Protein AF-A0A832IE35-F1 (afdb_monomer_lite)

Secondary structure (DSSP, 8-state):
---S--GGGHHHHHHHHHHHHHHHHHHHHHHHHHTTS-HHHHHHHHHHHHHHHHHH-S-TT------HHHHHHHHHHHHHHHHHTTT-HHHHHHHHHHHHHHHHHHHHHHHHTTGGGGGGGS-HHHHHHHHHHHHHHHHHHTHHHHTT--TTT-HHHHGGGHHHHHHHHHHHHHHHHHHTT---TT--HHHHHHHHT--HHHHHHHHHHHHHHHT-HHHHHHHHHHHHHHT--HHHHHHHHHHHHHHHHGGGT-SSS-HHHHGGG-

Sequence (266 aa):
MKKLFDFKHFKGDMFGGITAGIVALPLALAFGVSSGLGPSAGLYGAIFVSFFAALFGGTNTQISGPTAPMTAVSMVVIAGIVAAFDGDVPKALPAILTVFLLAGLMQIGLGLIGLGKYIKYIPYPVVSGFMTAIGVIILVTQILPSLGYYPKEDTAFVAQFKPKAEEIILDNILKEEAGEGILVLEDFKETVKRAEHITEGQILKESQTLAGKEASGVIGAVKVLPRALQHTNWLELLLALGTIIIIYGFKRITTKVPSTLVALIV

Structure (mmCIF, N/CA/C/O backbone):
data_AF-A0A832IE35-F1
#
_entry.id   AF-A0A832IE35-F1
#
loop_
_atom_site.group_PDB
_atom_site.id
_atom_site.type_symbol
_atom_site.label_atom_id
_atom_site.label_alt_id
_atom_site.label_comp_id
_atom_site.label_asym_id
_atom_site.label_entity_id
_atom_site.label_seq_id
_atom_site.pdbx_PDB_ins_code
_atom_site.Cartn_x
_atom_site.Cartn_y
_atom_site.Cartn_z
_atom_site.occupancy
_atom_site.B_iso_or_equiv
_atom_site.auth_seq_id
_atom_site.auth_comp_id
_atom_site.auth_asym_id
_atom_site.auth_atom_id
_atom_site.pdbx_PDB_model_num
ATOM 1 N N . MET A 1 1 ? 22.190 -22.142 -24.917 1.00 43.75 1 MET A N 1
ATOM 2 C CA . MET A 1 1 ? 22.035 -21.564 -23.564 1.00 43.75 1 MET A CA 1
ATOM 3 C C . MET A 1 1 ? 22.302 -20.072 -23.659 1.00 43.75 1 MET A C 1
ATOM 5 O O . MET A 1 1 ? 23.402 -19.708 -24.058 1.00 43.75 1 MET A O 1
ATOM 9 N N . LYS A 1 2 ? 21.318 -19.205 -23.375 1.00 56.31 2 LYS A N 1
ATOM 10 C CA . LYS A 1 2 ? 21.626 -17.786 -23.123 1.00 56.31 2 LYS A CA 1
ATOM 11 C C . LYS A 1 2 ? 22.644 -17.761 -21.977 1.00 56.31 2 LYS A C 1
ATOM 13 O O . LYS A 1 2 ? 22.438 -18.471 -20.995 1.00 56.31 2 LYS A O 1
ATOM 18 N N . LYS A 1 3 ? 23.750 -17.023 -22.109 1.00 65.75 3 LYS A N 1
ATOM 19 C CA . LYS A 1 3 ? 24.617 -16.759 -20.954 1.00 65.75 3 LYS A CA 1
ATOM 20 C C . LYS A 1 3 ? 23.748 -16.028 -19.930 1.00 65.75 3 LYS A C 1
ATOM 22 O O . LYS A 1 3 ? 23.341 -14.905 -20.197 1.00 65.75 3 LYS A O 1
ATOM 27 N N . LEU A 1 4 ? 23.403 -16.706 -18.834 1.00 70.81 4 LEU A N 1
ATOM 28 C CA . LEU A 1 4 ? 22.570 -16.153 -17.757 1.00 70.81 4 LEU A CA 1
ATOM 29 C C . LEU A 1 4 ? 23.210 -14.905 -17.137 1.00 70.81 4 LEU A C 1
ATOM 31 O O . LEU A 1 4 ? 22.503 -14.012 -16.696 1.00 70.81 4 LEU A O 1
ATOM 35 N N . PHE A 1 5 ? 24.541 -14.825 -17.173 1.00 80.75 5 PHE A N 1
ATOM 36 C CA . PHE A 1 5 ? 25.304 -13.683 -16.695 1.00 80.75 5 PHE A CA 1
ATOM 37 C C . PHE A 1 5 ? 26.220 -13.160 -17.807 1.00 80.75 5 PHE A C 1
ATOM 39 O O . PHE A 1 5 ? 27.030 -13.910 -18.363 1.00 80.75 5 PHE A O 1
ATOM 46 N N . ASP A 1 6 ? 26.084 -11.872 -18.129 1.00 85.56 6 ASP A N 1
ATOM 47 C CA . ASP A 1 6 ? 26.995 -11.126 -18.997 1.00 85.56 6 ASP A CA 1
ATOM 48 C C . ASP A 1 6 ? 27.600 -9.962 -18.205 1.00 85.56 6 ASP A C 1
ATOM 50 O O . ASP A 1 6 ? 26.910 -9.021 -17.829 1.00 85.56 6 ASP A O 1
ATOM 54 N N . PHE A 1 7 ? 28.905 -10.024 -17.949 1.00 90.06 7 PHE A N 1
ATOM 55 C CA . PHE A 1 7 ? 29.612 -9.019 -17.153 1.00 90.06 7 PHE A CA 1
ATOM 56 C C . PHE A 1 7 ? 30.103 -7.818 -17.972 1.00 90.06 7 PHE A C 1
ATOM 58 O O . PHE A 1 7 ? 30.714 -6.908 -17.410 1.00 90.06 7 PHE A O 1
ATOM 65 N N . LYS A 1 8 ? 29.828 -7.759 -19.285 1.00 91.94 8 LYS A N 1
ATOM 66 C CA . LYS A 1 8 ? 30.210 -6.611 -20.132 1.00 91.94 8 LYS A CA 1
ATOM 67 C C . LYS A 1 8 ? 29.643 -5.283 -19.633 1.00 91.94 8 LYS A C 1
ATOM 69 O O . LYS A 1 8 ? 30.282 -4.247 -19.804 1.00 91.94 8 LYS A O 1
ATOM 74 N N . HIS A 1 9 ? 28.466 -5.314 -19.012 1.00 90.25 9 HIS A N 1
ATOM 75 C CA . HIS A 1 9 ? 27.762 -4.130 -18.523 1.00 90.25 9 HIS A CA 1
ATOM 76 C C . HIS A 1 9 ? 27.787 -3.993 -16.999 1.00 90.25 9 HIS A C 1
ATOM 78 O O . HIS A 1 9 ? 27.086 -3.141 -16.466 1.00 90.25 9 HIS A O 1
ATOM 84 N N . PHE A 1 10 ? 28.670 -4.723 -16.302 1.00 91.56 10 PHE A N 1
ATOM 85 C CA . PHE A 1 10 ? 28.697 -4.803 -14.836 1.00 91.56 10 PHE A CA 1
ATOM 86 C C . PHE A 1 10 ? 28.623 -3.442 -14.128 1.00 91.56 10 PHE A C 1
ATOM 88 O O . PHE A 1 10 ? 27.854 -3.270 -13.188 1.00 91.56 10 PHE A O 1
ATOM 95 N N . LYS A 1 11 ? 29.381 -2.443 -14.601 1.00 91.62 11 LYS A N 1
ATOM 96 C CA . LYS A 1 11 ? 29.324 -1.086 -14.038 1.00 91.62 11 LYS A CA 1
ATOM 97 C C . LYS A 1 11 ? 27.923 -0.480 -14.192 1.00 91.62 11 LYS A C 1
ATOM 99 O O . LYS A 1 11 ? 27.381 0.039 -13.225 1.00 91.62 11 LYS A O 1
ATOM 104 N N . GLY A 1 12 ? 27.342 -0.553 -15.388 1.00 90.94 12 GLY A N 1
ATOM 105 C CA . GLY A 1 12 ? 25.997 -0.043 -15.664 1.00 90.94 12 GLY A CA 1
ATOM 106 C C . GLY A 1 12 ? 24.923 -0.767 -14.856 1.00 90.94 12 GLY A C 1
ATOM 107 O O . GLY A 1 12 ? 24.106 -0.108 -14.221 1.00 90.94 12 GLY A O 1
ATOM 108 N N . ASP A 1 13 ? 24.984 -2.097 -14.808 1.00 92.50 13 ASP A N 1
ATOM 109 C CA . ASP A 1 13 ? 24.026 -2.932 -14.079 1.00 92.50 13 ASP A CA 1
ATOM 110 C C . ASP A 1 13 ? 24.095 -2.678 -12.570 1.00 92.50 13 ASP A C 1
ATOM 112 O O . ASP A 1 13 ? 23.064 -2.562 -11.912 1.00 92.50 13 ASP A O 1
ATOM 116 N N . MET A 1 14 ? 25.301 -2.501 -12.019 1.00 92.12 14 MET A N 1
ATOM 117 C CA . MET A 1 14 ? 25.490 -2.203 -10.600 1.00 92.12 14 MET A CA 1
ATOM 118 C C . MET A 1 14 ? 24.944 -0.820 -10.225 1.00 92.12 14 MET A C 1
ATOM 120 O O . MET A 1 14 ? 24.164 -0.706 -9.281 1.00 92.12 14 MET A O 1
ATOM 124 N N . PHE A 1 15 ? 25.293 0.236 -10.970 1.00 90.56 15 PHE A N 1
ATOM 125 C CA . PHE A 1 15 ? 24.756 1.578 -10.701 1.00 90.56 15 PHE A CA 1
ATOM 126 C C . PHE A 1 15 ? 23.242 1.652 -10.945 1.00 90.56 15 PHE A C 1
ATOM 128 O O . PHE A 1 15 ? 22.526 2.289 -10.169 1.00 90.56 15 PHE A O 1
ATOM 135 N N . GLY A 1 16 ? 22.749 0.981 -11.989 1.00 90.69 16 GLY A N 1
ATOM 136 C CA . GLY A 1 16 ? 21.326 0.880 -12.299 1.00 90.69 16 GLY A CA 1
ATOM 137 C C . GLY A 1 16 ? 20.550 0.157 -11.202 1.00 90.69 16 GLY A C 1
ATOM 138 O O . GLY A 1 16 ? 19.548 0.684 -10.726 1.00 90.69 16 GLY A O 1
ATOM 139 N N . GLY A 1 17 ? 21.049 -0.991 -10.738 1.00 92.44 17 GLY A N 1
ATOM 140 C CA . GLY A 1 17 ? 20.452 -1.776 -9.659 1.00 92.44 17 GLY A CA 1
ATOM 141 C C . GLY A 1 17 ? 20.418 -1.034 -8.323 1.00 92.44 17 GLY A C 1
ATOM 142 O O . GLY A 1 17 ? 19.375 -1.003 -7.676 1.00 92.44 17 GLY A O 1
ATOM 143 N N . ILE A 1 18 ? 21.513 -0.367 -7.936 1.00 91.75 18 ILE A N 1
ATOM 144 C CA . ILE A 1 18 ? 21.556 0.451 -6.709 1.00 91.75 18 ILE A CA 1
ATOM 145 C C . ILE A 1 18 ? 20.553 1.606 -6.796 1.00 91.75 18 ILE A C 1
ATOM 147 O O . ILE A 1 18 ? 19.764 1.811 -5.876 1.00 91.75 18 ILE A O 1
ATOM 151 N N . THR A 1 19 ? 20.540 2.333 -7.917 1.00 89.44 19 THR A N 1
ATOM 152 C CA . THR A 1 19 ? 19.603 3.449 -8.127 1.00 89.44 19 THR A CA 1
ATOM 153 C C . THR A 1 19 ? 18.155 2.969 -8.070 1.00 89.44 19 THR A C 1
ATOM 155 O O . THR A 1 19 ? 17.328 3.572 -7.388 1.00 89.44 19 THR A O 1
ATOM 158 N N . ALA A 1 20 ? 17.850 1.865 -8.754 1.00 90.81 20 ALA A N 1
ATOM 159 C CA . ALA A 1 20 ? 16.533 1.247 -8.746 1.00 90.81 20 ALA A CA 1
ATOM 160 C C . ALA A 1 20 ? 16.109 0.811 -7.340 1.00 90.81 20 ALA A C 1
ATOM 162 O O . ALA A 1 20 ? 14.985 1.092 -6.938 1.00 90.81 20 ALA A O 1
ATOM 163 N N . GLY A 1 21 ? 17.008 0.177 -6.582 1.00 92.00 21 GLY A N 1
ATOM 164 C CA . GLY A 1 21 ? 16.751 -0.260 -5.211 1.00 92.00 21 GLY A CA 1
ATOM 165 C C . GLY A 1 21 ? 16.437 0.904 -4.272 1.00 92.00 21 GLY A C 1
ATOM 166 O O . GLY A 1 21 ? 15.444 0.849 -3.551 1.00 92.00 21 GLY A O 1
ATOM 167 N N . ILE A 1 22 ? 17.222 1.986 -4.335 1.00 89.81 22 ILE A N 1
ATOM 168 C CA . ILE A 1 22 ? 16.991 3.200 -3.534 1.00 89.81 22 ILE A CA 1
ATOM 169 C C . ILE A 1 22 ? 15.614 3.805 -3.841 1.00 89.81 22 ILE A C 1
ATOM 171 O O . ILE A 1 22 ? 14.882 4.165 -2.925 1.00 89.81 22 ILE A O 1
ATOM 175 N N . VAL A 1 23 ? 15.231 3.878 -5.120 1.00 86.75 23 VAL A N 1
ATOM 176 C CA . VAL A 1 23 ? 13.925 4.420 -5.534 1.00 86.75 23 VAL A CA 1
ATOM 177 C C . VAL A 1 23 ? 12.769 3.473 -5.182 1.00 86.75 23 VAL A C 1
ATOM 179 O O . VAL A 1 23 ? 11.678 3.931 -4.851 1.00 86.75 23 VAL A O 1
ATOM 182 N N . ALA A 1 24 ? 12.985 2.157 -5.234 1.00 89.62 24 ALA A N 1
ATOM 183 C CA . ALA A 1 24 ? 11.955 1.158 -4.955 1.00 89.62 24 ALA A CA 1
ATOM 184 C C . ALA A 1 24 ? 11.664 0.982 -3.457 1.00 89.62 24 ALA A C 1
ATOM 186 O O . ALA A 1 24 ? 10.551 0.5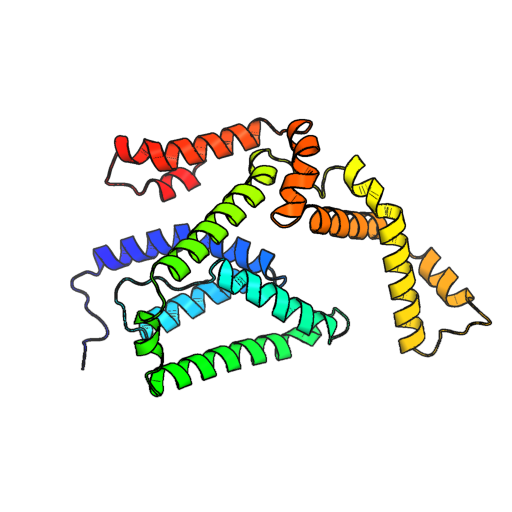99 -3.098 1.00 89.62 24 ALA A O 1
ATOM 187 N N . LEU A 1 25 ? 12.635 1.257 -2.580 1.00 91.12 25 LEU A N 1
ATOM 188 C CA . LEU A 1 25 ? 12.529 0.989 -1.144 1.00 91.12 25 LEU A CA 1
ATOM 189 C C . LEU A 1 25 ? 11.361 1.735 -0.467 1.00 91.12 25 LEU A C 1
ATOM 191 O O . LEU A 1 25 ? 10.554 1.061 0.178 1.00 91.12 25 LEU A O 1
ATOM 195 N N . PRO A 1 26 ? 11.173 3.061 -0.638 1.00 88.38 26 PRO A N 1
ATOM 196 C CA . PRO A 1 26 ? 10.031 3.763 -0.043 1.00 88.38 26 PRO A CA 1
ATOM 197 C C . PRO A 1 26 ? 8.688 3.214 -0.534 1.00 88.38 26 PRO A C 1
ATOM 199 O O . PRO A 1 26 ? 7.759 3.018 0.251 1.00 88.38 26 PRO A O 1
ATOM 202 N N . LEU A 1 27 ? 8.607 2.900 -1.831 1.00 88.56 27 LEU A N 1
ATOM 203 C CA . LEU A 1 27 ? 7.401 2.368 -2.457 1.00 88.56 27 LEU A CA 1
ATOM 204 C C . LEU A 1 27 ? 7.044 0.981 -1.902 1.00 88.56 27 LEU A C 1
ATOM 206 O O . LEU A 1 27 ? 5.883 0.716 -1.595 1.00 88.56 27 LEU A O 1
ATOM 210 N N . ALA A 1 28 ? 8.043 0.115 -1.724 1.00 93.12 28 ALA A N 1
ATOM 211 C CA . ALA A 1 28 ? 7.868 -1.212 -1.146 1.00 93.12 28 ALA A CA 1
ATOM 212 C C . ALA A 1 28 ? 7.339 -1.144 0.292 1.00 93.12 28 ALA A C 1
ATOM 214 O O . ALA A 1 28 ? 6.389 -1.852 0.624 1.00 93.12 28 ALA A O 1
ATOM 215 N N . LEU A 1 29 ? 7.900 -0.265 1.128 1.00 93.06 29 LEU A N 1
ATOM 216 C CA . LEU A 1 29 ? 7.450 -0.078 2.511 1.00 93.06 29 LEU A CA 1
ATOM 217 C C . LEU A 1 29 ? 6.011 0.451 2.565 1.00 93.06 29 LEU A C 1
ATOM 219 O O . LEU A 1 29 ? 5.180 -0.106 3.286 1.00 93.06 29 LEU A O 1
ATOM 223 N N . ALA A 1 30 ? 5.698 1.474 1.762 1.00 88.12 30 ALA A N 1
ATOM 224 C CA . ALA A 1 30 ? 4.361 2.061 1.690 1.00 88.12 30 ALA A CA 1
ATOM 225 C C . ALA A 1 30 ? 3.310 1.038 1.234 1.00 88.12 30 ALA A C 1
ATOM 227 O O . ALA A 1 30 ? 2.226 0.942 1.816 1.00 88.12 30 ALA A O 1
ATOM 228 N N . PHE A 1 31 ? 3.633 0.221 0.230 1.00 89.00 31 PHE A N 1
ATOM 229 C CA . PHE A 1 31 ? 2.750 -0.846 -0.235 1.00 89.00 31 PHE A CA 1
ATOM 230 C C . PHE A 1 31 ? 2.621 -2.002 0.758 1.00 89.00 31 PHE A C 1
ATOM 232 O O . PHE A 1 31 ? 1.526 -2.541 0.904 1.00 89.00 31 PHE A O 1
ATOM 239 N N . GLY A 1 32 ? 3.678 -2.336 1.502 1.00 90.94 32 GLY A N 1
ATOM 240 C CA . GLY A 1 32 ? 3.596 -3.286 2.612 1.00 90.94 32 GLY A CA 1
ATOM 241 C C . GLY A 1 32 ? 2.585 -2.839 3.668 1.00 90.94 32 GLY A C 1
ATOM 242 O O . GLY A 1 32 ? 1.670 -3.588 4.011 1.00 90.94 32 GLY A O 1
ATOM 243 N N . VAL A 1 33 ? 2.676 -1.584 4.114 1.00 87.75 33 VAL A N 1
ATOM 244 C CA . VAL A 1 33 ? 1.703 -0.990 5.048 1.00 87.75 33 VAL A CA 1
ATOM 245 C C . VAL A 1 33 ? 0.293 -0.990 4.456 1.00 87.75 33 VAL A C 1
ATOM 247 O O . VAL A 1 33 ? -0.643 -1.441 5.109 1.00 87.75 33 VAL A O 1
ATOM 250 N N . SER A 1 34 ? 0.144 -0.558 3.201 1.00 83.56 34 SER A N 1
ATOM 251 C CA . SER A 1 34 ? -1.162 -0.480 2.527 1.00 83.56 34 SER A CA 1
ATOM 252 C C . SER A 1 34 ? -1.822 -1.849 2.322 1.00 83.56 34 SER A C 1
ATOM 254 O O . SER A 1 34 ? -3.042 -1.931 2.239 1.00 83.56 34 SER A O 1
ATOM 256 N N . SER A 1 35 ? -1.038 -2.931 2.263 1.00 85.19 35 SER A N 1
ATOM 257 C CA . SER A 1 35 ? -1.563 -4.300 2.170 1.00 85.19 35 SER A CA 1
ATOM 258 C C . SER A 1 35 ? -2.176 -4.821 3.477 1.00 85.19 35 SER A C 1
ATOM 260 O O . SER A 1 35 ? -2.854 -5.844 3.458 1.00 85.19 35 SER A O 1
ATOM 262 N N . GLY A 1 36 ? -1.926 -4.150 4.608 1.00 84.12 36 GLY A N 1
ATOM 263 C CA . GLY A 1 36 ? -2.362 -4.577 5.941 1.00 84.12 36 GLY A CA 1
ATOM 264 C C . GLY A 1 36 ? -1.378 -5.490 6.685 1.00 84.12 36 GLY A C 1
ATOM 265 O O . GLY A 1 36 ? -1.558 -5.710 7.877 1.00 84.12 36 GLY A O 1
ATOM 266 N N . LEU A 1 37 ? -0.311 -5.977 6.035 1.00 88.25 37 LEU A N 1
ATOM 267 C CA . LEU A 1 37 ? 0.706 -6.847 6.661 1.00 88.25 37 LEU A CA 1
ATOM 268 C C . LEU A 1 37 ? 1.921 -6.097 7.223 1.00 88.25 37 LEU A C 1
ATOM 270 O O . LEU A 1 37 ? 2.768 -6.689 7.891 1.00 88.25 37 LEU A O 1
ATOM 274 N N . GLY A 1 38 ? 2.017 -4.795 6.956 1.00 90.69 38 GLY A N 1
ATOM 275 C CA . GLY A 1 38 ? 3.085 -3.944 7.463 1.00 90.69 38 GLY A CA 1
ATOM 276 C C . GLY A 1 38 ? 4.293 -3.813 6.526 1.00 90.69 38 GLY A C 1
ATOM 277 O O . GLY A 1 38 ? 4.386 -4.463 5.480 1.00 90.69 38 GLY A O 1
ATOM 278 N N . PRO A 1 39 ? 5.240 -2.929 6.879 1.00 92.88 39 PRO A N 1
ATOM 279 C CA . PRO A 1 39 ? 6.331 -2.526 5.992 1.00 92.88 39 PRO A CA 1
ATOM 280 C C . PRO A 1 39 ? 7.310 -3.668 5.687 1.00 92.88 39 PRO A C 1
ATOM 282 O O . PRO A 1 39 ? 7.841 -3.746 4.579 1.00 92.88 39 PRO A O 1
ATOM 285 N N . SER A 1 40 ? 7.516 -4.588 6.634 1.00 93.94 40 SER A N 1
ATOM 286 C CA . SER A 1 40 ? 8.388 -5.756 6.466 1.00 93.94 40 SER A CA 1
ATOM 287 C C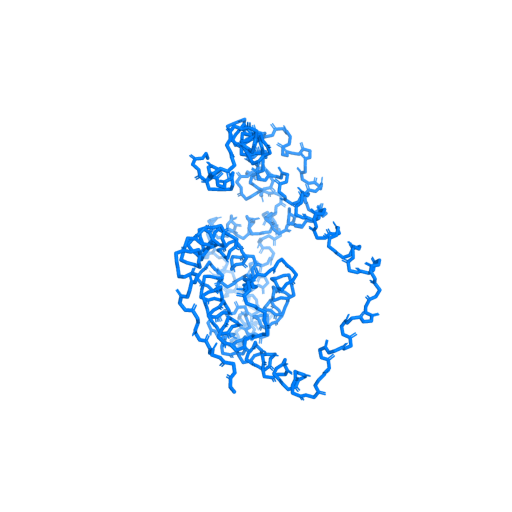 . SER A 1 40 ? 7.915 -6.667 5.332 1.00 93.94 40 SER A C 1
ATOM 289 O O . SER A 1 40 ? 8.730 -7.091 4.516 1.00 93.94 40 SER A O 1
ATOM 291 N N . ALA A 1 41 ? 6.606 -6.916 5.226 1.00 92.31 41 ALA A N 1
ATOM 292 C CA . ALA A 1 41 ? 6.030 -7.727 4.156 1.00 92.31 41 ALA A CA 1
ATOM 293 C C . ALA A 1 41 ? 6.286 -7.108 2.774 1.00 92.31 41 ALA A C 1
ATOM 295 O O . ALA A 1 41 ? 6.665 -7.810 1.837 1.00 92.31 41 ALA A O 1
ATOM 296 N N . GLY A 1 42 ? 6.151 -5.784 2.662 1.00 93.44 42 GLY A N 1
ATOM 297 C CA . GLY A 1 42 ? 6.465 -5.048 1.437 1.00 93.44 42 GLY A CA 1
ATOM 298 C C . GLY A 1 42 ? 7.946 -5.121 1.060 1.00 93.44 42 GLY A C 1
ATOM 299 O O . GLY A 1 42 ? 8.271 -5.368 -0.102 1.00 93.44 42 GLY A O 1
ATOM 300 N N . LEU A 1 43 ? 8.842 -4.979 2.043 1.00 94.75 43 LEU A N 1
ATOM 301 C CA . LEU A 1 43 ? 10.290 -5.084 1.847 1.00 94.75 43 LEU A CA 1
ATOM 302 C C . LEU A 1 43 ? 10.710 -6.488 1.393 1.00 94.75 43 LEU A C 1
ATOM 304 O O . LEU A 1 43 ? 11.373 -6.624 0.364 1.00 94.75 43 LEU A O 1
ATOM 308 N N . TYR A 1 44 ? 10.300 -7.533 2.118 1.00 94.31 44 TYR A N 1
ATOM 309 C CA . TYR A 1 44 ? 10.592 -8.916 1.734 1.00 94.31 44 TYR A CA 1
ATOM 310 C C . TYR A 1 44 ? 9.985 -9.248 0.370 1.00 94.31 44 TYR A C 1
ATOM 312 O O . TYR A 1 44 ? 10.665 -9.826 -0.477 1.00 94.31 44 TYR A O 1
ATOM 320 N N . GLY A 1 45 ? 8.745 -8.819 0.121 1.00 92.62 45 GLY A N 1
ATOM 321 C CA . GLY A 1 45 ? 8.091 -8.966 -1.174 1.00 92.62 45 GLY A CA 1
ATOM 322 C C . GLY A 1 45 ? 8.908 -8.339 -2.303 1.00 92.62 45 GLY A C 1
ATOM 323 O O . GLY A 1 45 ? 9.184 -9.006 -3.295 1.00 92.62 45 GLY A O 1
ATOM 324 N N . ALA A 1 46 ? 9.368 -7.096 -2.143 1.00 94.69 46 ALA A N 1
ATOM 325 C CA . ALA A 1 46 ? 10.205 -6.431 -3.138 1.00 94.69 46 ALA A CA 1
ATOM 326 C C . ALA A 1 46 ? 11.528 -7.167 -3.385 1.00 94.69 46 ALA A C 1
ATOM 328 O O . ALA A 1 46 ? 11.889 -7.361 -4.544 1.00 94.69 46 ALA A O 1
ATOM 329 N N . ILE A 1 47 ? 12.218 -7.623 -2.334 1.00 95.31 47 ILE A N 1
ATOM 330 C CA . ILE A 1 47 ? 13.493 -8.351 -2.449 1.00 95.31 47 ILE A CA 1
ATOM 331 C C . ILE A 1 47 ? 13.302 -9.666 -3.210 1.00 95.31 47 ILE A C 1
ATOM 333 O O . ILE A 1 47 ? 13.958 -9.891 -4.228 1.00 95.31 47 ILE A O 1
ATOM 337 N N . PHE A 1 48 ? 12.393 -10.527 -2.746 1.00 94.56 48 PHE A N 1
ATOM 338 C CA . PHE A 1 48 ? 12.219 -11.860 -3.324 1.00 94.56 48 PHE A CA 1
ATOM 339 C C . PHE A 1 48 ? 11.605 -11.804 -4.725 1.00 94.56 48 PHE A C 1
ATOM 341 O O . PHE A 1 48 ? 12.073 -12.515 -5.615 1.00 94.56 48 PHE A O 1
ATOM 348 N N . VAL A 1 49 ? 10.619 -10.930 -4.963 1.00 93.88 49 VAL A N 1
ATOM 349 C CA . VAL A 1 49 ? 10.036 -10.754 -6.303 1.00 93.88 49 VAL A CA 1
ATOM 350 C C . VAL A 1 49 ? 11.080 -10.206 -7.271 1.00 93.88 49 VAL A C 1
ATOM 352 O O . VAL A 1 49 ? 11.218 -10.764 -8.357 1.00 93.88 49 VAL A O 1
ATOM 355 N N . SER A 1 50 ? 11.854 -9.180 -6.890 1.00 93.69 50 SER A N 1
ATOM 356 C CA . SER A 1 50 ? 12.927 -8.644 -7.745 1.00 93.69 50 SER A CA 1
ATOM 357 C C . SER A 1 50 ? 13.946 -9.722 -8.092 1.00 93.69 50 SER A C 1
ATOM 359 O O . SER A 1 50 ? 14.292 -9.889 -9.258 1.00 93.69 50 SER A O 1
ATOM 361 N N . PHE A 1 51 ? 14.411 -10.468 -7.087 1.00 94.19 51 PHE A N 1
ATOM 362 C CA . PHE A 1 51 ? 15.449 -11.480 -7.250 1.00 94.19 51 PHE A CA 1
ATOM 363 C C . PHE A 1 51 ? 15.004 -12.612 -8.180 1.00 94.19 51 PHE A C 1
ATOM 365 O O . PHE A 1 51 ? 15.667 -12.895 -9.178 1.00 94.19 51 PHE A O 1
ATOM 372 N N . PHE A 1 52 ? 13.859 -13.238 -7.894 1.00 93.88 52 PHE A N 1
ATOM 373 C CA . PHE A 1 52 ? 13.388 -14.376 -8.680 1.00 93.88 52 PHE A CA 1
ATOM 374 C C . PHE A 1 52 ? 12.895 -13.970 -10.070 1.00 93.88 52 PHE A C 1
ATOM 376 O O . PHE A 1 52 ? 13.153 -14.691 -11.034 1.00 93.88 52 PHE A O 1
ATOM 383 N N . ALA A 1 53 ? 12.247 -12.810 -10.210 1.00 93.00 53 ALA A N 1
ATOM 384 C CA . ALA A 1 53 ? 11.828 -12.319 -11.519 1.00 93.00 53 ALA A CA 1
ATOM 385 C C . ALA A 1 53 ? 13.020 -11.899 -12.388 1.00 93.00 53 ALA A C 1
ATOM 387 O O . ALA A 1 53 ? 12.985 -12.129 -13.592 1.00 93.00 53 ALA A O 1
ATOM 388 N N . ALA A 1 54 ? 14.086 -11.333 -11.814 1.00 91.62 54 ALA A N 1
ATOM 389 C CA . ALA A 1 54 ? 15.302 -11.026 -12.568 1.00 91.62 54 ALA A CA 1
ATOM 390 C C . ALA A 1 54 ? 16.048 -12.299 -12.999 1.00 91.62 54 ALA A C 1
ATOM 392 O O . ALA A 1 54 ? 16.553 -12.364 -14.117 1.00 91.62 54 ALA A O 1
ATOM 393 N N . LEU A 1 55 ? 16.092 -13.324 -12.137 1.00 91.81 55 LEU A N 1
ATOM 394 C CA . LEU A 1 55 ? 16.814 -14.570 -12.408 1.00 91.81 55 LEU A CA 1
ATOM 395 C C . LEU A 1 55 ? 16.102 -15.471 -13.429 1.00 91.81 55 LEU A C 1
ATOM 397 O O . LEU A 1 55 ? 16.751 -16.056 -14.295 1.00 91.81 55 LEU A O 1
ATOM 401 N N . PHE A 1 56 ? 14.776 -15.599 -13.321 1.00 91.50 56 PHE A N 1
ATOM 402 C CA . PHE A 1 56 ? 13.970 -16.502 -14.154 1.00 91.50 56 PHE A CA 1
ATOM 403 C C . PHE A 1 56 ? 13.151 -15.788 -15.239 1.00 91.50 56 PHE A C 1
ATOM 405 O O . PHE A 1 56 ? 12.483 -16.443 -16.041 1.00 91.50 56 PHE A O 1
ATOM 412 N N . GLY A 1 57 ? 13.172 -14.455 -15.270 1.00 88.50 57 GLY A N 1
ATOM 413 C CA . GLY A 1 57 ? 12.398 -13.647 -16.206 1.00 88.50 57 GLY A CA 1
ATOM 414 C C . GLY A 1 57 ? 12.945 -13.628 -17.633 1.00 88.50 57 GLY A C 1
ATOM 415 O O . GLY A 1 57 ? 14.018 -14.137 -17.952 1.00 88.50 57 GLY A O 1
ATOM 416 N N . GLY A 1 58 ? 12.168 -13.011 -18.526 1.00 86.50 58 GLY A N 1
ATOM 417 C CA . GLY A 1 58 ? 12.490 -12.893 -19.952 1.00 86.50 58 GLY A CA 1
ATOM 418 C C . GLY A 1 58 ? 13.081 -11.546 -20.383 1.00 86.50 58 GLY A C 1
ATOM 419 O O . GLY A 1 58 ? 13.472 -11.418 -21.546 1.00 86.50 58 GLY A O 1
ATOM 420 N N . THR A 1 59 ? 13.140 -10.559 -19.481 1.00 89.00 59 THR A N 1
ATOM 421 C CA . THR A 1 59 ? 13.433 -9.151 -19.795 1.00 89.00 59 THR A CA 1
ATOM 422 C C . THR A 1 59 ? 14.624 -8.641 -18.984 1.00 89.00 59 THR A C 1
ATOM 424 O O . THR A 1 59 ? 14.527 -8.496 -17.771 1.00 89.00 59 THR A O 1
ATOM 427 N N . ASN A 1 60 ? 15.731 -8.310 -19.656 1.00 86.56 60 ASN A N 1
ATOM 428 C CA . ASN A 1 60 ? 17.016 -8.014 -19.002 1.00 86.56 60 ASN A CA 1
ATOM 429 C C . ASN A 1 60 ? 17.010 -6.783 -18.074 1.00 86.56 60 ASN A C 1
ATOM 431 O O . ASN A 1 60 ? 17.776 -6.739 -17.122 1.00 86.56 60 ASN A O 1
ATOM 435 N N . THR A 1 61 ? 16.190 -5.769 -18.359 1.00 89.62 61 THR A N 1
ATOM 436 C CA . THR A 1 61 ? 16.182 -4.487 -17.627 1.00 89.62 61 THR A CA 1
ATOM 437 C C . THR A 1 61 ? 14.926 -4.283 -16.777 1.00 89.62 61 THR A C 1
ATOM 439 O O . THR A 1 61 ? 14.701 -3.193 -16.252 1.00 89.62 61 THR A O 1
ATOM 442 N N . GLN A 1 62 ? 14.074 -5.304 -16.658 1.00 91.56 62 GLN A N 1
ATOM 443 C CA . GLN A 1 62 ? 12.812 -5.194 -15.935 1.00 91.56 62 GLN A CA 1
ATOM 444 C C . GLN A 1 62 ? 13.029 -5.324 -14.428 1.00 91.56 62 GLN A C 1
ATOM 446 O O . GLN A 1 62 ? 13.485 -6.353 -13.938 1.00 91.56 62 GLN A O 1
ATOM 451 N N . ILE A 1 63 ? 12.626 -4.294 -13.690 1.00 91.06 63 ILE A N 1
ATOM 452 C CA . ILE A 1 63 ? 12.577 -4.315 -12.227 1.00 91.06 63 ILE A CA 1
ATOM 453 C C . ILE A 1 63 ? 11.179 -4.775 -11.820 1.00 91.06 63 ILE A C 1
ATOM 455 O O . ILE A 1 63 ? 10.182 -4.223 -12.287 1.00 91.06 63 ILE A O 1
ATOM 459 N N . SER A 1 64 ? 11.106 -5.794 -10.968 1.00 92.38 64 SER A N 1
ATOM 460 C CA . SER A 1 64 ? 9.841 -6.374 -10.507 1.00 92.38 64 SER A CA 1
ATOM 461 C C . SER A 1 64 ? 9.683 -6.148 -9.014 1.00 92.38 64 SER A C 1
ATOM 463 O O . SER A 1 64 ? 10.627 -6.327 -8.266 1.00 92.38 64 SER A O 1
ATOM 465 N N . GLY A 1 65 ? 8.493 -5.788 -8.556 1.00 91.06 65 GLY A N 1
ATOM 466 C CA . GLY A 1 65 ? 8.232 -5.546 -7.141 1.00 91.06 65 GLY A CA 1
ATOM 467 C C . GLY A 1 65 ? 6.745 -5.319 -6.887 1.00 91.06 65 GLY A C 1
ATOM 468 O O . GLY A 1 65 ? 5.948 -5.432 -7.824 1.00 91.06 65 GLY A O 1
ATOM 469 N N . PRO A 1 66 ? 6.350 -5.003 -5.642 1.00 90.69 66 PRO A N 1
ATOM 470 C CA . PRO A 1 66 ? 4.972 -4.646 -5.343 1.00 90.69 66 PRO A CA 1
ATOM 471 C C . PRO A 1 66 ? 4.566 -3.403 -6.146 1.00 90.69 66 PRO A C 1
ATOM 473 O O . PRO A 1 66 ? 5.303 -2.421 -6.230 1.00 90.69 66 PRO A O 1
ATOM 476 N N . THR A 1 67 ? 3.381 -3.452 -6.746 1.00 89.94 67 THR A N 1
ATOM 477 C CA . THR A 1 67 ? 2.804 -2.354 -7.535 1.00 89.94 67 THR A CA 1
ATOM 478 C C . THR A 1 67 ? 1.470 -1.937 -6.938 1.00 89.94 67 THR A C 1
ATOM 480 O O . THR A 1 67 ? 0.820 -2.743 -6.276 1.00 89.94 67 THR A O 1
ATOM 483 N N . ALA A 1 68 ? 1.017 -0.709 -7.204 1.00 85.81 68 ALA A N 1
ATOM 484 C CA . ALA A 1 68 ? -0.242 -0.215 -6.642 1.00 85.81 68 ALA A CA 1
ATOM 485 C C . ALA A 1 68 ? -1.442 -1.155 -6.916 1.00 85.81 68 ALA A C 1
ATOM 487 O O . ALA A 1 68 ? -2.174 -1.453 -5.972 1.00 85.81 68 ALA A O 1
ATOM 488 N N . PRO A 1 69 ? -1.624 -1.710 -8.137 1.00 85.69 69 PRO A N 1
ATOM 489 C CA . PRO A 1 69 ? -2.699 -2.668 -8.405 1.00 85.69 69 PRO A CA 1
ATOM 490 C C . PRO A 1 69 ? -2.571 -3.973 -7.634 1.00 85.69 69 PRO A C 1
ATOM 492 O O . PRO A 1 69 ? -3.556 -4.464 -7.089 1.00 85.69 69 PRO A O 1
ATOM 495 N N . MET A 1 70 ? -1.356 -4.526 -7.579 1.00 89.88 70 MET A N 1
ATOM 496 C CA . MET A 1 70 ? -1.094 -5.744 -6.822 1.00 89.88 70 MET A CA 1
ATOM 497 C C . MET A 1 70 ? -1.441 -5.517 -5.354 1.00 89.88 70 MET A C 1
ATOM 499 O O . MET A 1 70 ? -2.184 -6.301 -4.784 1.00 89.88 70 MET A O 1
ATOM 503 N N . THR A 1 71 ? -0.980 -4.414 -4.769 1.00 89.62 71 THR A N 1
ATOM 504 C CA . THR A 1 71 ? -1.252 -4.052 -3.376 1.00 89.62 71 THR A CA 1
ATOM 505 C C . THR A 1 71 ? -2.740 -3.861 -3.108 1.00 89.62 71 THR A C 1
ATOM 507 O O . THR A 1 71 ? -3.227 -4.345 -2.093 1.00 89.62 71 THR A O 1
ATOM 510 N N . ALA A 1 72 ? -3.476 -3.211 -4.014 1.00 85.00 72 ALA A N 1
ATOM 511 C CA . ALA A 1 72 ? -4.916 -3.009 -3.868 1.00 85.00 72 ALA A CA 1
ATOM 512 C C . ALA A 1 72 ? -5.686 -4.339 -3.846 1.00 85.00 72 ALA A C 1
ATOM 514 O O . ALA A 1 72 ? -6.537 -4.546 -2.984 1.00 85.00 72 ALA A O 1
ATOM 515 N N . VAL A 1 73 ? -5.360 -5.268 -4.752 1.00 89.50 73 VAL A N 1
ATOM 516 C CA . VAL A 1 73 ? -5.979 -6.604 -4.766 1.00 89.50 73 VAL A CA 1
ATOM 517 C C . VAL A 1 73 ? -5.552 -7.409 -3.539 1.00 89.50 73 VAL A C 1
ATOM 519 O O . VAL A 1 73 ? -6.399 -7.994 -2.866 1.00 89.50 73 VAL A O 1
ATOM 522 N N . SER A 1 74 ? -4.258 -7.392 -3.208 1.00 91.62 74 SER A N 1
ATOM 523 C CA . SER A 1 74 ? -3.715 -8.058 -2.025 1.00 91.62 74 SER A CA 1
ATOM 524 C C . SER A 1 74 ? -4.403 -7.591 -0.751 1.00 91.62 74 SER A C 1
ATOM 526 O O . SER A 1 74 ? -4.765 -8.431 0.057 1.00 91.62 74 SER A O 1
ATOM 528 N N . MET A 1 75 ? -4.637 -6.286 -0.587 1.00 90.12 75 MET A N 1
ATOM 529 C CA . MET A 1 75 ? -5.333 -5.724 0.572 1.00 90.12 75 MET A CA 1
ATOM 530 C C . MET A 1 75 ? -6.725 -6.340 0.743 1.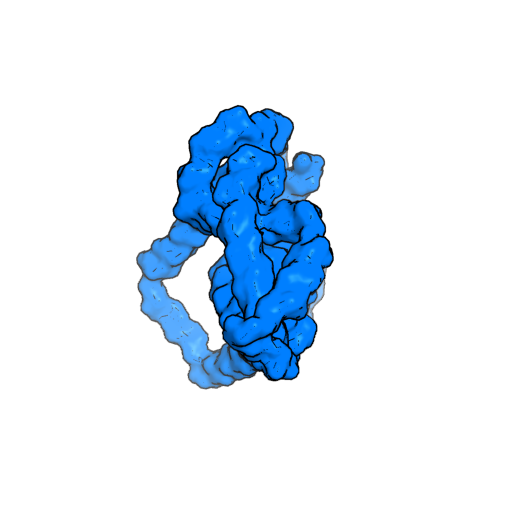00 90.12 75 MET A C 1
ATOM 532 O O . MET A 1 75 ? -7.069 -6.765 1.840 1.00 90.12 75 MET A O 1
ATOM 536 N N . VAL A 1 76 ? -7.516 -6.424 -0.333 1.00 89.81 76 VAL A N 1
ATOM 537 C CA . VAL A 1 76 ? -8.871 -7.000 -0.282 1.00 89.81 76 VAL A CA 1
ATOM 538 C C . VAL A 1 76 ? -8.823 -8.489 0.059 1.00 89.81 76 VAL A C 1
ATOM 540 O O . VAL A 1 76 ? -9.581 -8.950 0.910 1.00 89.81 76 VAL A O 1
ATOM 543 N N . VAL A 1 77 ? -7.909 -9.238 -0.564 1.00 94.12 77 VAL A N 1
ATOM 544 C CA . VAL A 1 77 ? -7.738 -10.676 -0.305 1.00 94.12 77 VAL A CA 1
ATOM 545 C C . VAL A 1 77 ? -7.273 -10.924 1.130 1.00 94.12 77 VAL A C 1
ATOM 547 O O . VAL A 1 77 ? -7.862 -11.741 1.828 1.00 94.12 77 VAL A O 1
ATOM 550 N N . ILE A 1 78 ? -6.257 -10.194 1.594 1.00 94.69 78 ILE A N 1
ATOM 551 C CA . ILE A 1 78 ? -5.724 -10.292 2.957 1.00 94.69 78 ILE A CA 1
ATOM 552 C C . ILE A 1 78 ? -6.808 -9.937 3.969 1.00 94.69 78 ILE A C 1
ATOM 554 O O . ILE A 1 78 ? -7.007 -10.699 4.906 1.00 94.69 78 ILE A O 1
ATOM 558 N N . ALA A 1 79 ? -7.546 -8.843 3.766 1.00 90.50 79 ALA A N 1
ATOM 559 C CA . ALA A 1 79 ? -8.636 -8.455 4.657 1.00 90.50 79 ALA A CA 1
ATOM 560 C C . ALA A 1 79 ? -9.721 -9.538 4.740 1.00 90.50 79 ALA A C 1
ATOM 562 O O . ALA A 1 79 ? -10.185 -9.851 5.834 1.00 90.50 79 ALA A O 1
ATOM 563 N N . GLY A 1 80 ? -10.088 -10.146 3.607 1.00 93.12 80 GLY A N 1
ATOM 564 C CA . GLY A 1 80 ? -11.044 -11.254 3.574 1.00 93.12 80 GLY A CA 1
ATOM 565 C C . GLY A 1 80 ? -10.545 -12.495 4.315 1.00 93.12 80 GLY A C 1
ATOM 566 O O . GLY A 1 80 ? -11.304 -13.102 5.065 1.00 93.12 80 GLY A O 1
ATOM 567 N N . ILE A 1 81 ? -9.266 -12.848 4.155 1.00 95.06 81 ILE A N 1
ATOM 568 C CA . ILE A 1 81 ? -8.666 -13.979 4.875 1.00 95.06 81 ILE A CA 1
ATOM 569 C C . ILE A 1 81 ? -8.598 -13.665 6.370 1.00 95.06 81 ILE A C 1
ATOM 571 O O . ILE A 1 81 ? -9.076 -14.455 7.166 1.00 95.06 81 ILE A O 1
ATOM 575 N N . VAL A 1 82 ? -8.079 -12.505 6.769 1.00 93.31 82 VAL A N 1
ATOM 576 C CA . VAL A 1 82 ? -7.985 -12.102 8.182 1.00 93.31 82 VAL A CA 1
ATOM 577 C C . VAL A 1 82 ? -9.360 -12.110 8.855 1.00 93.31 82 VAL A C 1
ATOM 579 O O . VAL A 1 82 ? -9.488 -12.623 9.961 1.00 93.31 82 VAL A O 1
ATOM 582 N N . ALA A 1 83 ? -10.407 -11.638 8.173 1.00 89.25 83 ALA A N 1
ATOM 583 C CA . ALA A 1 83 ? -11.776 -11.705 8.684 1.00 89.25 83 ALA A CA 1
ATOM 584 C C . ALA A 1 83 ? -12.285 -13.146 8.882 1.00 89.25 83 ALA A C 1
ATOM 586 O O . ALA A 1 83 ? -13.056 -13.391 9.803 1.00 89.25 83 ALA A O 1
ATOM 587 N N . ALA A 1 84 ? -11.845 -14.102 8.058 1.00 91.31 84 ALA A N 1
ATOM 588 C CA . ALA A 1 84 ? -12.180 -15.522 8.206 1.00 91.31 84 ALA A CA 1
ATOM 589 C C . ALA A 1 84 ? -11.421 -16.225 9.351 1.00 91.31 84 ALA A C 1
ATOM 591 O O . ALA A 1 84 ? -11.770 -17.346 9.707 1.00 91.31 84 ALA A O 1
ATOM 592 N N . PHE A 1 85 ? -10.393 -15.580 9.910 1.00 90.94 85 PHE A N 1
ATOM 593 C CA . PHE A 1 85 ? -9.604 -16.054 11.052 1.00 90.94 85 PHE A CA 1
ATOM 594 C C . PHE A 1 85 ? -9.753 -15.102 12.253 1.00 90.94 85 PHE A C 1
ATOM 596 O O . PHE A 1 85 ? -8.773 -14.771 12.917 1.00 90.94 85 PHE A O 1
ATOM 603 N N . ASP A 1 86 ? -10.976 -14.626 12.501 1.00 85.31 86 ASP A N 1
ATOM 604 C CA . ASP A 1 86 ? -11.345 -13.809 13.670 1.00 85.31 86 ASP A CA 1
ATOM 605 C C . ASP A 1 86 ? -10.555 -12.496 13.817 1.00 85.31 86 ASP A C 1
ATOM 607 O O . ASP A 1 86 ? -10.348 -11.989 14.916 1.00 85.31 86 ASP A O 1
ATOM 611 N N . GLY A 1 87 ? -10.068 -11.931 12.709 1.00 82.94 87 GLY A N 1
ATOM 612 C CA . GLY A 1 87 ? -9.270 -10.704 12.738 1.00 82.94 87 GLY A CA 1
ATOM 613 C C . GLY A 1 87 ? -7.809 -10.903 13.163 1.00 82.94 87 GLY A C 1
ATOM 614 O O . GLY A 1 87 ? -7.051 -9.934 13.222 1.00 82.94 87 GLY A O 1
ATOM 615 N N . ASP A 1 88 ? -7.381 -12.139 13.422 1.00 85.44 88 ASP A N 1
ATOM 616 C CA . ASP A 1 88 ? -6.050 -12.464 13.932 1.00 85.44 88 ASP A CA 1
ATOM 617 C C . ASP A 1 88 ? -5.061 -12.704 12.777 1.00 85.44 88 ASP A C 1
ATOM 619 O O . ASP A 1 88 ? -5.064 -13.736 12.097 1.00 85.44 88 ASP A O 1
ATOM 623 N N . VAL A 1 89 ? -4.188 -11.720 12.542 1.00 88.25 89 VAL A N 1
ATOM 624 C CA . VAL A 1 89 ? -3.177 -11.769 11.474 1.00 88.25 89 VAL A CA 1
ATOM 625 C C . VAL A 1 89 ? -2.202 -12.948 11.644 1.00 88.25 89 VAL A C 1
ATOM 627 O O . VAL A 1 89 ? -1.995 -13.660 10.659 1.00 88.25 89 VAL A O 1
ATOM 630 N N . PRO A 1 90 ? -1.601 -13.205 12.826 1.00 91.44 90 PRO A N 1
ATOM 631 C CA . PRO A 1 90 ? -0.807 -14.412 13.062 1.00 91.44 90 PRO A CA 1
ATOM 632 C C . PRO A 1 90 ? -1.503 -15.722 12.674 1.00 91.44 90 PRO A C 1
ATOM 634 O O . PRO A 1 90 ? -0.881 -16.554 12.009 1.00 91.44 90 PRO A O 1
ATOM 637 N N . LYS A 1 91 ? -2.784 -15.903 13.031 1.00 90.88 91 LYS A N 1
ATOM 638 C CA . LYS A 1 91 ? -3.556 -17.104 12.649 1.00 90.88 91 LYS A CA 1
ATOM 639 C C . LYS A 1 91 ? -3.840 -17.165 11.149 1.00 90.88 91 LYS A C 1
ATOM 641 O O . LYS A 1 91 ? -3.774 -18.241 10.559 1.00 90.88 91 LYS A O 1
ATOM 646 N N . ALA A 1 92 ? -4.110 -16.021 10.522 1.00 93.81 92 ALA A N 1
ATOM 647 C CA . ALA A 1 92 ? -4.377 -15.909 9.089 1.00 93.81 92 ALA A CA 1
ATOM 648 C C . ALA A 1 92 ? -3.122 -16.086 8.213 1.00 93.81 92 ALA A C 1
ATOM 650 O O . ALA A 1 92 ? -3.226 -16.438 7.034 1.00 93.81 92 ALA A O 1
ATOM 651 N N . LEU A 1 93 ? -1.928 -15.836 8.760 1.00 93.31 93 LEU A N 1
ATOM 652 C CA . LEU A 1 93 ? -0.682 -15.745 7.996 1.00 93.31 93 LEU A CA 1
ATOM 653 C C . LEU A 1 93 ? -0.373 -16.992 7.145 1.00 93.31 93 LEU A C 1
ATOM 655 O O . LEU A 1 93 ? -0.049 -16.814 5.968 1.00 93.31 93 LEU A O 1
ATOM 659 N N . PRO A 1 94 ? -0.508 -18.242 7.639 1.00 95.50 94 PRO A N 1
ATOM 660 C CA . PRO A 1 94 ? -0.288 -19.429 6.810 1.00 95.50 94 PRO A CA 1
ATOM 661 C C . PRO A 1 94 ? -1.240 -19.503 5.609 1.00 95.50 94 PRO A C 1
ATOM 663 O O . PRO A 1 94 ? -0.813 -19.853 4.506 1.00 95.50 94 PRO A O 1
ATOM 666 N N . ALA A 1 95 ? -2.513 -19.131 5.789 1.00 96.12 95 ALA A N 1
ATOM 667 C CA . ALA A 1 95 ? -3.496 -19.099 4.709 1.00 96.12 95 ALA A CA 1
ATOM 668 C C . ALA A 1 95 ? -3.158 -18.013 3.678 1.00 96.12 95 ALA A C 1
ATOM 670 O O . ALA A 1 95 ? -3.158 -18.288 2.478 1.00 96.12 95 ALA A O 1
ATOM 671 N N . ILE A 1 96 ? -2.780 -16.815 4.136 1.00 95.12 96 ILE A N 1
ATOM 672 C CA . ILE A 1 96 ? -2.320 -15.720 3.271 1.00 95.12 96 ILE A CA 1
ATOM 673 C C . ILE A 1 96 ? -1.131 -16.183 2.422 1.00 95.12 96 ILE A C 1
ATOM 675 O O . ILE A 1 96 ? -1.184 -16.116 1.194 1.00 95.12 96 ILE A O 1
ATOM 679 N N . LEU A 1 97 ? -0.078 -16.706 3.056 1.00 94.12 97 LEU A N 1
ATOM 680 C CA . LEU A 1 97 ? 1.118 -17.184 2.356 1.00 94.12 97 LEU A CA 1
ATOM 681 C C . LEU A 1 97 ? 0.789 -18.294 1.352 1.00 94.12 97 LEU A C 1
ATOM 683 O O . LEU A 1 97 ? 1.316 -18.285 0.241 1.00 94.12 97 LEU A O 1
ATOM 687 N N . THR A 1 98 ? -0.119 -19.207 1.705 1.00 96.12 98 THR A N 1
ATOM 688 C CA . THR A 1 98 ? -0.568 -20.285 0.813 1.00 96.12 98 THR A CA 1
ATOM 689 C C . THR A 1 98 ? -1.282 -19.736 -0.419 1.00 96.12 98 THR A C 1
ATOM 691 O O . THR A 1 98 ? -0.984 -20.161 -1.533 1.00 96.12 98 THR A O 1
ATOM 694 N N . VAL A 1 99 ? -2.177 -18.757 -0.261 1.00 95.75 99 VAL A N 1
ATOM 695 C CA . VAL A 1 99 ? -2.884 -18.126 -1.389 1.00 95.75 99 VAL A CA 1
ATOM 696 C C . VAL A 1 99 ? -1.903 -17.443 -2.342 1.00 95.75 99 VAL A C 1
ATOM 698 O O . VAL A 1 99 ? -1.983 -17.651 -3.553 1.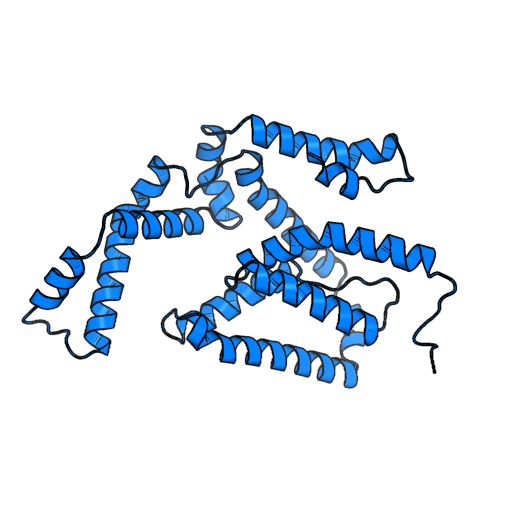00 95.75 99 VAL A O 1
ATOM 701 N N . PHE A 1 100 ? -0.936 -16.681 -1.822 1.00 93.81 100 PHE A N 1
ATOM 702 C CA . PHE A 1 100 ? 0.076 -16.030 -2.663 1.00 93.81 100 PHE A CA 1
ATOM 703 C C . PHE A 1 100 ? 1.035 -17.029 -3.321 1.00 93.81 100 PHE A C 1
ATOM 705 O O . PHE A 1 100 ? 1.409 -16.843 -4.481 1.00 93.81 100 PHE A O 1
ATOM 712 N N . LEU A 1 101 ? 1.391 -18.115 -2.630 1.00 95.38 101 LEU A N 1
ATOM 713 C CA . LEU A 1 101 ? 2.177 -19.206 -3.204 1.00 95.38 101 LEU A CA 1
ATOM 714 C C . LEU A 1 101 ? 1.427 -19.874 -4.364 1.00 95.38 101 LEU A C 1
ATOM 716 O O . LEU A 1 101 ? 1.995 -20.050 -5.441 1.00 95.38 101 LEU A O 1
ATOM 720 N N . LEU A 1 102 ? 0.145 -20.199 -4.172 1.00 97.31 102 LEU A N 1
ATOM 721 C CA . LEU A 1 102 ? -0.704 -20.772 -5.217 1.00 97.31 102 LEU A CA 1
ATOM 722 C C . LEU A 1 102 ? -0.859 -19.817 -6.400 1.00 97.31 102 LEU A C 1
ATOM 724 O O . LEU A 1 102 ? -0.752 -20.261 -7.540 1.00 97.31 102 LEU A O 1
ATOM 728 N N . ALA A 1 103 ? -1.034 -18.515 -6.158 1.00 95.31 103 ALA A N 1
ATOM 729 C CA . ALA A 1 103 ? -1.070 -17.514 -7.221 1.00 95.31 103 ALA A CA 1
ATOM 730 C C . ALA A 1 103 ? 0.226 -17.520 -8.052 1.00 95.31 103 ALA A C 1
ATOM 732 O O . ALA A 1 103 ? 0.165 -17.521 -9.282 1.00 95.31 103 ALA A O 1
ATOM 733 N N . GLY A 1 104 ? 1.393 -17.606 -7.403 1.00 94.94 104 GLY A N 1
ATOM 734 C CA . GLY A 1 104 ? 2.685 -17.733 -8.084 1.00 94.94 104 GLY A CA 1
ATOM 735 C C . GLY A 1 104 ? 2.818 -19.032 -8.888 1.00 94.94 104 GLY A C 1
ATOM 736 O O . GLY A 1 104 ? 3.232 -19.007 -10.047 1.00 94.94 104 GLY A O 1
ATOM 737 N N . LEU A 1 105 ? 2.404 -20.169 -8.322 1.00 96.38 105 LEU A N 1
ATOM 738 C CA . LEU A 1 105 ? 2.396 -21.457 -9.029 1.00 96.38 105 LEU A CA 1
ATOM 739 C C . LEU A 1 105 ? 1.455 -21.441 -10.239 1.00 96.38 105 LEU A C 1
ATOM 741 O O . LEU A 1 105 ? 1.816 -21.933 -11.309 1.00 96.38 105 LEU A O 1
ATOM 745 N N . MET A 1 106 ? 0.279 -20.824 -10.106 1.00 96.56 106 MET A N 1
ATOM 746 C CA . MET A 1 106 ? -0.643 -20.615 -11.220 1.00 96.56 106 MET A CA 1
ATOM 747 C C . MET A 1 106 ? -0.012 -19.730 -12.296 1.00 96.56 106 MET A C 1
ATOM 749 O O . MET A 1 106 ? -0.084 -20.074 -13.472 1.00 96.56 106 MET A O 1
ATOM 753 N N . GLN A 1 107 ? 0.664 -18.637 -11.929 1.00 94.56 107 GLN A N 1
ATOM 754 C CA . GLN A 1 107 ? 1.383 -17.785 -12.884 1.00 94.56 107 GLN A CA 1
ATOM 755 C C . GLN A 1 107 ? 2.474 -18.553 -13.643 1.00 94.56 107 GLN A C 1
ATOM 757 O O . GLN A 1 107 ? 2.578 -18.408 -14.863 1.00 94.56 107 GLN A O 1
ATOM 762 N N . ILE A 1 108 ? 3.241 -19.410 -12.958 1.00 95.00 108 ILE A N 1
ATOM 763 C CA . ILE A 1 108 ? 4.223 -20.301 -13.595 1.00 95.00 108 ILE A CA 1
ATOM 764 C C . ILE A 1 108 ? 3.518 -21.249 -14.572 1.00 95.00 108 ILE A C 1
ATOM 766 O O . ILE A 1 108 ? 3.924 -21.340 -15.730 1.00 95.00 108 ILE A O 1
ATOM 770 N N . GLY A 1 109 ? 2.428 -21.899 -14.153 1.00 96.19 109 GLY A N 1
ATOM 771 C CA . GLY A 1 109 ? 1.635 -22.790 -15.007 1.00 96.19 109 GLY A CA 1
ATOM 772 C C . GLY A 1 109 ? 1.097 -22.096 -16.263 1.00 96.19 109 GLY A C 1
ATOM 773 O O . GLY A 1 109 ? 1.274 -22.593 -17.376 1.00 96.19 109 GLY A O 1
ATOM 774 N N . LEU A 1 110 ? 0.519 -20.901 -16.115 1.00 95.31 110 LEU A N 1
ATOM 775 C CA . LEU A 1 110 ? 0.049 -20.076 -17.234 1.00 95.31 110 LEU A CA 1
ATOM 776 C C . LEU A 1 110 ? 1.197 -19.670 -18.172 1.00 95.31 110 LEU A C 1
ATOM 778 O O . LEU A 1 110 ? 1.018 -19.624 -19.393 1.00 95.31 110 LEU A O 1
ATOM 782 N N . GLY A 1 111 ? 2.381 -19.404 -17.616 1.00 94.19 111 GLY A N 1
ATOM 783 C CA . GLY A 1 111 ? 3.605 -19.140 -18.370 1.00 94.19 111 GLY A CA 1
ATOM 784 C C . GLY A 1 111 ? 4.051 -20.338 -19.209 1.00 94.19 111 GLY A C 1
ATOM 785 O O . GLY A 1 111 ? 4.342 -20.169 -20.394 1.00 94.19 111 GLY A O 1
ATOM 786 N N . LEU A 1 112 ? 4.033 -21.546 -18.636 1.00 94.19 112 LEU A N 1
ATOM 787 C CA . LEU A 1 112 ? 4.405 -22.794 -19.318 1.00 94.19 112 LEU A CA 1
ATOM 788 C C . LEU A 1 112 ? 3.455 -23.143 -20.471 1.00 94.19 112 LEU A C 1
ATOM 790 O O . LEU A 1 112 ? 3.910 -23.560 -21.533 1.00 94.19 112 LEU A O 1
ATOM 794 N N . ILE A 1 113 ? 2.150 -22.908 -20.301 1.00 96.19 113 ILE A N 1
ATOM 795 C CA . ILE A 1 113 ? 1.142 -23.105 -21.363 1.00 96.19 113 ILE A CA 1
ATOM 796 C C . ILE A 1 113 ? 1.237 -21.991 -22.430 1.00 96.19 113 ILE A C 1
ATOM 798 O O . ILE A 1 113 ? 0.671 -22.084 -23.519 1.00 96.19 113 ILE A O 1
ATOM 802 N N . GLY A 1 114 ? 1.994 -20.923 -22.161 1.00 93.00 114 GLY A N 1
ATOM 803 C CA . GLY A 1 114 ? 2.215 -19.826 -23.097 1.00 93.00 114 GLY A CA 1
ATOM 804 C C . GLY A 1 114 ? 1.076 -18.809 -23.144 1.00 93.00 114 GLY A C 1
ATOM 805 O O . GLY A 1 114 ? 1.020 -18.024 -24.097 1.00 93.00 114 GLY A O 1
ATOM 806 N N . LEU A 1 115 ? 0.202 -18.764 -22.124 1.00 93.69 115 LEU A N 1
ATOM 807 C CA . LEU A 1 115 ? -0.903 -17.796 -22.069 1.00 93.69 115 LEU A CA 1
ATOM 808 C C . LEU A 1 115 ? -0.415 -16.342 -22.037 1.00 93.69 115 LEU A C 1
ATOM 810 O O . LEU A 1 115 ? -1.101 -15.451 -22.536 1.00 93.69 115 LEU A O 1
ATOM 814 N N . GLY A 1 116 ? 0.803 -16.096 -21.546 1.00 89.06 116 GLY A N 1
ATOM 815 C CA . GLY A 1 116 ? 1.410 -14.761 -21.551 1.00 89.06 116 GLY A CA 1
ATOM 816 C C . GLY A 1 116 ? 1.478 -14.116 -22.944 1.00 89.06 116 GLY A C 1
ATOM 817 O O . GLY A 1 116 ? 1.415 -12.895 -23.059 1.00 89.06 116 GLY A O 1
ATOM 818 N N . LYS A 1 117 ? 1.515 -14.911 -24.027 1.00 90.31 117 LYS A N 1
ATOM 819 C CA . LYS A 1 117 ? 1.513 -14.397 -25.410 1.00 90.31 117 LYS A CA 1
ATOM 820 C C . LYS A 1 117 ? 0.216 -13.679 -25.786 1.00 90.31 117 LYS A C 1
ATOM 822 O O . LYS A 1 117 ? 0.243 -12.875 -26.714 1.00 90.31 117 LYS A O 1
ATOM 827 N N . TYR A 1 118 ? -0.894 -13.959 -25.101 1.00 93.19 118 TYR A N 1
ATOM 828 C CA . TYR A 1 118 ? -2.191 -13.342 -25.384 1.00 93.19 118 TYR A CA 1
ATOM 829 C C . TYR A 1 118 ? -2.368 -11.976 -24.715 1.00 93.19 118 TYR A C 1
ATOM 831 O O . TYR A 1 118 ? -3.228 -11.214 -25.143 1.00 93.19 118 TYR A O 1
ATOM 839 N N . ILE A 1 119 ? -1.512 -11.612 -23.750 1.00 90.12 119 ILE A N 1
ATOM 840 C CA . ILE A 1 119 ? -1.523 -10.279 -23.117 1.00 90.12 119 ILE A CA 1
ATOM 841 C C . ILE A 1 119 ? -1.379 -9.168 -24.172 1.00 90.12 119 ILE A C 1
ATOM 843 O O . ILE A 1 119 ? -1.971 -8.102 -24.031 1.00 90.12 119 ILE A O 1
ATOM 847 N N . LYS A 1 120 ? -0.681 -9.438 -25.285 1.00 90.19 120 LYS A N 1
ATOM 848 C CA . LYS A 1 120 ? -0.541 -8.497 -26.411 1.00 90.19 120 LYS A CA 1
ATOM 849 C C . LYS A 1 120 ? -1.867 -8.115 -27.089 1.00 90.19 120 LYS A C 1
ATOM 851 O O . LYS A 1 120 ? -1.887 -7.148 -27.838 1.00 90.19 120 LYS A O 1
ATOM 856 N N . TYR A 1 121 ? -2.936 -8.891 -26.886 1.00 95.19 121 TYR A N 1
ATOM 857 C CA . TYR A 1 121 ? -4.260 -8.619 -27.456 1.00 95.19 121 TYR A CA 1
ATOM 858 C C . TYR A 1 121 ? -5.123 -7.725 -26.565 1.00 95.19 121 TYR A C 1
ATOM 860 O O . TYR A 1 121 ? -6.213 -7.341 -26.982 1.00 95.19 121 TYR A O 1
ATOM 868 N N . ILE A 1 122 ? -4.661 -7.375 -25.359 1.00 95.00 122 ILE A N 1
ATOM 869 C CA . ILE A 1 122 ? -5.355 -6.388 -24.534 1.00 95.00 122 ILE A CA 1
ATOM 870 C C . ILE A 1 122 ? -5.302 -5.045 -25.279 1.00 95.00 122 ILE A C 1
ATOM 872 O O . ILE A 1 122 ? -4.205 -4.561 -25.575 1.00 95.00 122 ILE A O 1
ATOM 876 N N . PRO A 1 123 ? -6.455 -4.426 -25.594 1.00 96.50 123 PRO A N 1
ATOM 877 C CA . PRO A 1 123 ? -6.472 -3.176 -26.336 1.00 96.50 123 PRO A CA 1
ATOM 878 C C . PRO A 1 123 ? -5.707 -2.079 -25.595 1.00 96.50 123 PRO A C 1
ATOM 880 O O . PRO A 1 123 ? -5.879 -1.897 -24.387 1.00 96.50 123 PRO A O 1
ATOM 883 N N . TYR A 1 124 ? -4.922 -1.292 -26.333 1.00 94.88 124 TYR A N 1
ATOM 884 C CA . TYR A 1 124 ? -4.199 -0.148 -25.773 1.00 94.88 124 TYR A CA 1
ATOM 885 C C . TYR A 1 124 ? -5.094 0.794 -24.938 1.00 94.88 124 TYR A C 1
ATOM 887 O O . TYR A 1 124 ? -4.669 1.158 -23.839 1.00 94.88 124 TYR A O 1
ATOM 895 N N . PRO A 1 125 ? -6.340 1.127 -25.352 1.00 97.00 125 PRO A N 1
ATOM 896 C CA . PRO A 1 125 ? -7.227 1.960 -24.537 1.00 97.00 125 PRO A CA 1
ATOM 897 C C . PRO A 1 125 ? -7.526 1.390 -23.143 1.00 97.00 125 PRO A C 1
ATOM 899 O O . PRO A 1 125 ? -7.658 2.158 -22.196 1.00 97.00 125 PRO A O 1
ATOM 902 N N . VAL A 1 126 ? -7.582 0.061 -22.989 1.00 96.19 126 VAL A N 1
ATOM 903 C CA . VAL A 1 126 ? -7.837 -0.590 -21.691 1.00 96.19 126 VAL A CA 1
ATOM 904 C C . VAL A 1 126 ? -6.634 -0.419 -20.769 1.00 96.19 126 VAL A C 1
ATOM 906 O O . VAL A 1 126 ? -6.786 0.010 -19.627 1.00 96.19 126 VAL A O 1
ATOM 909 N N . VAL A 1 127 ? -5.427 -0.698 -21.271 1.00 92.00 127 VAL A N 1
ATOM 910 C CA . VAL A 1 127 ? -4.191 -0.548 -20.487 1.00 92.00 127 VAL A CA 1
ATOM 911 C C . VAL A 1 127 ? -3.954 0.917 -20.134 1.00 92.00 127 VAL A C 1
ATOM 913 O O . VAL A 1 127 ? -3.658 1.234 -18.984 1.00 92.00 127 VAL A O 1
ATOM 916 N N . SER A 1 128 ? -4.120 1.818 -21.105 1.00 93.56 128 SER A N 1
ATOM 917 C CA . SER A 1 128 ? -3.957 3.254 -20.890 1.00 93.56 128 SER A CA 1
ATOM 918 C C . SER A 1 128 ? -4.973 3.784 -19.881 1.00 93.56 128 SER A C 1
ATOM 920 O O . SER A 1 128 ? -4.565 4.445 -18.932 1.00 93.56 128 SER A O 1
ATOM 922 N N . GLY A 1 129 ? -6.262 3.457 -20.029 1.00 95.69 129 GLY A N 1
ATOM 923 C CA . GLY A 1 129 ? -7.303 3.889 -19.095 1.00 95.69 129 GLY A CA 1
ATOM 924 C C . GLY A 1 129 ? -7.063 3.380 -17.674 1.00 95.69 129 GLY A C 1
ATOM 925 O O . GLY A 1 129 ? -7.169 4.148 -16.721 1.00 95.69 129 GLY A O 1
ATOM 926 N N . PHE A 1 130 ? -6.653 2.117 -17.530 1.00 91.56 130 PHE A N 1
ATOM 927 C CA . PHE A 1 130 ? -6.301 1.537 -16.235 1.00 91.56 130 PHE A CA 1
ATOM 928 C C . PHE A 1 130 ? -5.124 2.265 -15.570 1.00 91.56 130 PHE A C 1
ATOM 930 O O . PHE A 1 130 ? -5.217 2.657 -14.407 1.00 91.56 130 PHE A O 1
ATOM 937 N N . MET A 1 131 ? -4.039 2.511 -16.310 1.00 90.94 131 MET A N 1
ATOM 938 C CA . MET A 1 131 ? -2.866 3.227 -15.790 1.00 90.94 131 MET A CA 1
ATOM 939 C C . MET A 1 131 ? -3.187 4.683 -15.435 1.00 90.94 131 MET A C 1
ATOM 941 O O . MET A 1 131 ? -2.748 5.170 -14.393 1.00 90.94 131 MET A O 1
ATOM 945 N N . THR A 1 132 ? -3.996 5.367 -16.249 1.00 93.81 132 THR A N 1
ATOM 946 C CA . THR A 1 132 ? -4.475 6.723 -15.951 1.00 93.81 132 THR A CA 1
ATOM 947 C C . THR A 1 132 ? -5.330 6.743 -14.687 1.00 93.81 132 THR A C 1
ATOM 949 O O . THR A 1 132 ? -5.118 7.606 -13.838 1.00 93.81 132 THR A O 1
ATOM 952 N N . ALA A 1 133 ? -6.242 5.783 -14.513 1.00 91.62 133 ALA A N 1
ATOM 953 C CA . ALA A 1 133 ? -7.069 5.688 -13.313 1.00 91.62 133 ALA A CA 1
ATOM 954 C C . ALA A 1 133 ? -6.217 5.511 -12.048 1.00 91.62 133 ALA A C 1
ATOM 956 O O . ALA A 1 133 ? -6.420 6.229 -11.073 1.00 91.62 133 ALA A O 1
ATOM 957 N N . ILE A 1 134 ? -5.212 4.628 -12.077 1.00 87.12 134 ILE A N 1
ATOM 958 C CA . ILE A 1 134 ? -4.267 4.460 -10.960 1.00 87.12 134 ILE A CA 1
ATOM 959 C C . ILE A 1 134 ? -3.508 5.759 -10.687 1.00 87.12 134 ILE A C 1
ATOM 961 O O . ILE A 1 134 ? -3.382 6.157 -9.533 1.00 87.12 134 ILE A O 1
ATOM 965 N N . GLY A 1 135 ? -3.034 6.440 -11.734 1.00 90.12 135 GLY A N 1
ATOM 966 C CA . GLY A 1 135 ? -2.359 7.730 -11.598 1.00 90.12 135 GLY A CA 1
ATOM 967 C C . GLY A 1 135 ? -3.235 8.775 -10.905 1.00 90.12 135 GLY A C 1
ATOM 968 O O . GLY A 1 135 ? -2.776 9.439 -9.980 1.00 90.12 135 GLY A O 1
ATOM 969 N N . VAL A 1 136 ? -4.511 8.873 -11.289 1.00 93.75 136 VAL A N 1
ATOM 970 C CA . VAL A 1 136 ? -5.485 9.773 -10.649 1.00 93.75 136 VAL A CA 1
ATOM 971 C C . VAL A 1 136 ? -5.754 9.366 -9.200 1.00 93.75 136 VAL A C 1
ATOM 973 O O . VAL A 1 136 ? -5.763 10.230 -8.328 1.00 93.75 136 VAL A O 1
ATOM 976 N N . ILE A 1 137 ? -5.922 8.069 -8.916 1.00 89.69 137 ILE A N 1
ATOM 977 C CA . ILE A 1 137 ? -6.105 7.562 -7.546 1.00 89.69 137 ILE A CA 1
ATOM 978 C C . ILE A 1 137 ? -4.921 7.971 -6.667 1.00 89.69 137 ILE A C 1
ATOM 980 O O . ILE A 1 137 ? -5.124 8.489 -5.568 1.00 89.69 137 ILE A O 1
ATOM 984 N N . ILE A 1 138 ? -3.691 7.777 -7.149 1.00 87.12 138 ILE A N 1
ATOM 985 C CA . ILE A 1 138 ? -2.479 8.176 -6.429 1.00 87.12 138 ILE A CA 1
ATOM 986 C C . ILE A 1 138 ? -2.480 9.689 -6.217 1.00 87.12 138 ILE A C 1
ATOM 988 O O . ILE A 1 138 ? -2.370 10.125 -5.079 1.00 87.12 138 ILE A O 1
ATOM 992 N N . LEU A 1 139 ? -2.680 10.493 -7.266 1.00 91.56 139 LEU A N 1
ATOM 993 C CA . LEU A 1 139 ? -2.697 11.953 -7.138 1.00 91.56 139 LEU A CA 1
ATOM 994 C C . LEU A 1 139 ? -3.692 12.425 -6.079 1.00 91.56 139 LEU A C 1
ATOM 996 O O . LEU A 1 139 ? -3.303 13.177 -5.195 1.00 91.56 139 LEU A O 1
ATOM 1000 N N . VAL A 1 140 ? -4.938 11.947 -6.124 1.00 93.69 140 VAL A N 1
ATOM 1001 C CA . VAL A 1 140 ? -5.980 12.360 -5.172 1.00 93.69 140 VAL A CA 1
ATOM 1002 C C . VAL A 1 140 ? -5.654 11.906 -3.750 1.00 93.69 140 VAL A C 1
ATOM 1004 O O . VAL A 1 140 ? -5.772 12.691 -2.813 1.00 93.69 140 VAL A O 1
ATOM 1007 N N . THR A 1 141 ? -5.213 10.660 -3.569 1.00 88.44 141 THR A N 1
ATOM 1008 C CA . THR A 1 141 ? -4.892 10.131 -2.230 1.00 88.44 141 THR A CA 1
ATOM 1009 C C . THR A 1 141 ? -3.649 10.771 -1.615 1.00 88.44 141 THR A C 1
ATOM 1011 O O . THR A 1 141 ? -3.551 10.828 -0.393 1.00 88.44 141 THR A O 1
ATOM 1014 N N . GLN A 1 142 ? -2.730 11.298 -2.429 1.00 90.50 142 GLN A N 1
ATOM 1015 C CA . GLN A 1 142 ? -1.564 12.044 -1.950 1.00 90.50 142 GLN A CA 1
ATOM 1016 C C . GLN A 1 142 ? -1.860 13.518 -1.628 1.00 90.50 142 GLN A C 1
ATOM 1018 O O . GLN A 1 142 ? -1.003 14.171 -1.037 1.00 90.50 142 GLN A O 1
ATOM 1023 N N . ILE A 1 143 ? -3.059 14.045 -1.925 1.00 94.00 143 ILE A N 1
ATOM 1024 C CA . ILE A 1 143 ? -3.407 15.435 -1.576 1.00 94.00 143 ILE A CA 1
ATOM 1025 C C . ILE A 1 143 ? -3.365 15.649 -0.058 1.00 94.00 143 ILE A C 1
ATOM 1027 O O . ILE A 1 143 ? -2.738 16.605 0.388 1.00 94.00 143 ILE A O 1
ATOM 1031 N N . LEU A 1 144 ? -3.980 14.769 0.744 1.00 93.62 144 LEU A N 1
ATOM 1032 C CA . LEU A 1 144 ? -4.029 14.968 2.201 1.00 93.62 144 LEU A CA 1
ATOM 1033 C C . LEU A 1 144 ? -2.629 14.957 2.845 1.00 93.62 144 LEU A C 1
ATOM 1035 O O . LEU A 1 144 ? -2.306 15.940 3.513 1.00 93.62 144 LEU A O 1
ATOM 1039 N N . PRO A 1 145 ? -1.760 13.950 2.592 1.00 91.69 145 PRO A N 1
ATOM 1040 C CA . PRO A 1 145 ? -0.387 13.985 3.094 1.00 91.69 145 PRO A CA 1
ATOM 1041 C C . PRO A 1 145 ? 0.420 15.166 2.543 1.00 91.69 145 PRO A C 1
ATOM 1043 O O . PRO A 1 145 ? 1.220 15.739 3.266 1.00 91.69 145 PRO A O 1
ATOM 1046 N N . SER A 1 146 ? 0.189 15.593 1.293 1.00 93.06 146 SER A N 1
ATOM 1047 C CA . SER A 1 146 ? 0.881 16.773 0.748 1.00 93.06 146 SER A CA 1
ATOM 1048 C C . SER A 1 146 ? 0.490 18.078 1.442 1.00 93.06 146 SER A C 1
ATOM 1050 O O . SER A 1 146 ? 1.280 19.008 1.467 1.00 93.06 146 SER A O 1
ATOM 1052 N N . LEU A 1 147 ? -0.708 18.154 2.026 1.00 95.44 147 LEU A N 1
ATOM 1053 C CA . LEU A 1 147 ? -1.133 19.274 2.870 1.00 95.44 147 LEU A CA 1
ATOM 1054 C C . LEU A 1 147 ? -0.689 19.097 4.335 1.00 95.44 147 LEU A C 1
ATOM 1056 O O . LEU A 1 147 ? -1.010 19.944 5.166 1.00 95.44 147 LEU A O 1
ATOM 1060 N N . GLY A 1 148 ? -0.001 17.997 4.662 1.00 93.12 148 GLY A N 1
ATOM 1061 C CA . GLY A 1 148 ? 0.330 17.568 6.022 1.00 93.12 148 GLY A CA 1
ATOM 1062 C C . GLY A 1 148 ? -0.886 17.349 6.914 1.00 93.12 148 GLY A C 1
ATOM 1063 O O . GLY A 1 148 ? -0.837 17.576 8.120 1.00 93.12 148 GLY A O 1
ATOM 1064 N N . TYR A 1 149 ? -2.006 16.947 6.311 1.00 94.62 149 TYR A N 1
ATOM 1065 C CA . TYR A 1 149 ? -3.222 16.631 7.041 1.00 94.62 149 TYR A CA 1
ATOM 1066 C C . TYR A 1 149 ? -3.346 15.121 7.241 1.00 94.62 149 TYR A C 1
ATOM 1068 O O . TYR A 1 149 ? -3.570 14.364 6.290 1.00 94.62 149 TYR A O 1
ATOM 1076 N N . TYR A 1 150 ? -3.272 14.697 8.502 1.00 93.25 150 TYR A N 1
ATOM 1077 C CA . TYR A 1 150 ? -3.432 13.308 8.915 1.00 93.25 150 TYR A CA 1
ATOM 1078 C C . TYR A 1 150 ? -4.769 13.137 9.654 1.00 93.25 150 TYR A C 1
ATOM 1080 O O . TYR A 1 150 ? -4.898 13.544 10.807 1.00 93.25 150 TYR A O 1
ATOM 1088 N N . PRO A 1 151 ? -5.781 12.487 9.043 1.00 92.06 151 PRO A N 1
ATOM 1089 C CA . PRO A 1 151 ? -7.121 12.352 9.629 1.00 92.06 151 PRO A CA 1
ATOM 1090 C C . PRO A 1 151 ? -7.156 11.698 11.017 1.00 92.06 151 PRO A C 1
ATOM 1092 O O . PRO A 1 151 ? -8.088 11.917 11.782 1.00 92.06 151 PRO A O 1
ATOM 1095 N N . LYS A 1 152 ? -6.149 10.878 11.345 1.00 92.19 152 LYS A N 1
ATOM 1096 C CA . LYS A 1 152 ? -6.015 10.218 12.653 1.00 92.19 152 LYS A CA 1
ATOM 1097 C C . LYS A 1 152 ? -5.559 11.167 13.768 1.00 92.19 152 LYS A C 1
ATOM 1099 O O . LYS A 1 152 ? -5.698 10.834 14.942 1.00 92.19 152 LYS A O 1
ATOM 1104 N N . GLU A 1 153 ? -4.990 12.308 13.400 1.00 92.31 153 GLU A N 1
ATOM 1105 C CA . GLU A 1 153 ? -4.436 13.310 14.315 1.00 92.31 153 GLU A CA 1
ATOM 1106 C C . GLU A 1 153 ? -5.397 14.492 14.515 1.00 92.31 153 GLU A C 1
ATOM 1108 O O . GLU A 1 153 ? -5.304 15.203 15.513 1.00 92.31 153 GLU A O 1
ATOM 1113 N N . ASP A 1 154 ? -6.376 14.666 13.620 1.00 93.81 154 ASP A N 1
ATOM 1114 C CA . ASP A 1 154 ? -7.462 15.635 13.777 1.00 93.81 154 ASP A CA 1
ATOM 1115 C C . ASP A 1 154 ? -8.437 15.172 14.872 1.00 93.81 154 ASP A C 1
ATOM 1117 O O . ASP A 1 154 ? -9.346 14.370 14.645 1.00 93.81 154 ASP A O 1
ATOM 1121 N N . THR A 1 155 ? -8.257 15.704 16.081 1.00 92.81 155 THR A N 1
ATOM 1122 C CA . THR A 1 155 ? -9.069 15.361 17.257 1.00 92.81 155 THR A CA 1
ATOM 1123 C C . THR A 1 155 ? -10.558 15.637 17.053 1.00 92.81 155 THR A C 1
ATOM 1125 O O . THR A 1 155 ? -11.388 14.856 17.521 1.00 92.81 155 THR A O 1
ATOM 1128 N N . ALA A 1 156 ? -10.915 16.698 16.323 1.00 93.81 156 ALA A N 1
ATOM 1129 C CA . ALA A 1 156 ? -12.303 17.060 16.055 1.00 93.81 156 ALA A CA 1
ATOM 1130 C C . ALA A 1 156 ? -12.951 16.114 15.038 1.00 93.81 156 ALA A C 1
ATOM 1132 O O . ALA A 1 156 ? -14.142 15.822 15.141 1.00 93.81 156 ALA A O 1
ATOM 1133 N N . PHE A 1 157 ? -12.192 15.619 14.059 1.00 94.62 157 PHE A N 1
ATOM 1134 C CA . PHE A 1 157 ? -12.655 14.580 13.139 1.00 94.62 157 PHE A CA 1
ATOM 1135 C C . PHE A 1 157 ? -12.769 13.222 13.827 1.00 94.62 157 PHE A C 1
ATOM 1137 O O . PHE A 1 157 ? -13.821 12.593 13.750 1.00 94.62 157 PHE A O 1
ATOM 1144 N N . VAL A 1 158 ? -11.740 12.810 14.568 1.00 95.19 158 VAL A N 1
ATOM 1145 C CA . VAL A 1 158 ? -11.713 11.541 15.312 1.00 95.19 158 VAL A CA 1
ATOM 1146 C C . VAL A 1 158 ? -12.852 11.462 16.328 1.00 95.19 158 VAL A C 1
ATOM 1148 O O . VAL A 1 158 ? -13.490 10.418 16.447 1.00 95.19 158 VAL A O 1
ATOM 1151 N N . ALA A 1 159 ? -13.171 12.563 17.015 1.00 94.94 159 ALA A N 1
ATOM 1152 C CA . ALA A 1 159 ? -14.259 12.605 17.992 1.00 94.94 159 ALA A CA 1
ATOM 1153 C C . ALA A 1 159 ? -15.628 12.213 17.407 1.00 94.94 159 ALA A C 1
ATOM 1155 O O . ALA A 1 159 ? -16.459 11.671 18.131 1.00 94.94 159 ALA A O 1
ATOM 1156 N N . GLN A 1 160 ? -15.857 12.419 16.104 1.00 95.62 160 GLN A N 1
ATOM 1157 C CA . GLN A 1 160 ? -17.115 12.049 15.437 1.00 95.62 160 GLN A CA 1
ATOM 1158 C C . GLN A 1 160 ? -17.320 10.535 15.354 1.00 95.62 160 GLN A C 1
ATOM 1160 O O . GLN A 1 160 ? -18.451 10.077 15.209 1.00 95.62 160 GLN A O 1
ATOM 1165 N N . PHE A 1 161 ? -16.239 9.761 15.458 1.00 95.88 161 PHE A N 1
ATOM 1166 C CA . PHE A 1 161 ? -16.270 8.304 15.381 1.00 95.88 161 PHE A CA 1
ATOM 1167 C C . PHE A 1 161 ? -16.322 7.630 16.750 1.00 95.88 161 PHE A C 1
ATOM 1169 O O . PHE A 1 161 ? -16.521 6.420 16.781 1.00 95.88 161 PHE A O 1
ATOM 1176 N N . LYS A 1 162 ? -16.220 8.377 17.861 1.00 94.56 162 LYS A N 1
ATOM 1177 C CA . LYS A 1 162 ? -16.290 7.813 19.221 1.00 94.56 162 LYS A CA 1
ATOM 1178 C C . LYS A 1 162 ? -17.528 6.937 19.459 1.00 94.56 162 LYS A C 1
ATOM 1180 O O . LYS A 1 162 ? -17.331 5.798 19.867 1.00 94.56 162 LYS A O 1
ATOM 1185 N N . PRO A 1 163 ? -18.762 7.365 19.119 1.00 95.12 163 PRO A N 1
ATOM 1186 C CA . PRO A 1 163 ? -19.944 6.531 19.359 1.00 95.12 163 PRO A CA 1
ATOM 1187 C C . PRO A 1 163 ? -19.903 5.216 18.571 1.00 95.12 163 PRO A C 1
ATOM 1189 O O . PRO A 1 163 ? -20.267 4.160 19.071 1.00 95.12 163 PRO A O 1
ATOM 1192 N N . LYS A 1 164 ? -19.405 5.274 17.331 1.00 94.75 164 LYS A N 1
ATOM 1193 C CA . LYS A 1 164 ? -19.276 4.096 16.469 1.00 94.75 164 LYS A CA 1
ATOM 1194 C C . LYS A 1 164 ? -18.138 3.173 16.914 1.00 94.75 164 LYS A C 1
ATOM 1196 O O . LYS A 1 164 ? -18.221 1.965 16.735 1.00 94.75 164 LYS A O 1
ATOM 1201 N N . ALA A 1 165 ? -17.071 3.734 17.476 1.00 93.69 165 ALA A N 1
ATOM 1202 C CA . ALA A 1 165 ? -15.990 2.967 18.077 1.00 93.69 165 ALA A CA 1
ATOM 1203 C C . ALA A 1 165 ? -16.479 2.210 19.318 1.00 93.69 165 ALA A C 1
ATOM 1205 O O . ALA A 1 165 ? -16.193 1.027 19.449 1.00 93.69 165 ALA A O 1
ATOM 1206 N N . GLU A 1 166 ? -17.255 2.862 20.187 1.00 93.56 166 GLU A N 1
ATOM 1207 C CA . GLU A 1 166 ? -17.883 2.224 21.351 1.00 93.56 166 GLU A CA 1
ATOM 1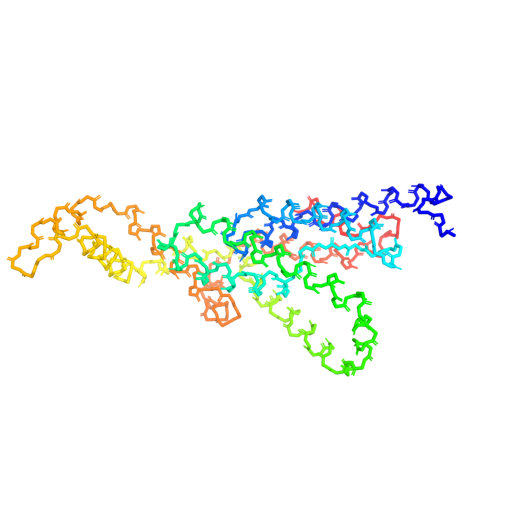208 C C . GLU A 1 166 ? -18.834 1.095 20.935 1.00 93.56 166 GLU A C 1
ATOM 1210 O O . GLU A 1 166 ? -18.764 0.006 21.500 1.00 93.56 166 GLU A O 1
ATOM 1215 N N . GLU A 1 167 ? -19.654 1.313 19.900 1.00 93.56 167 GLU A N 1
ATOM 1216 C CA . GLU A 1 167 ? -20.521 0.280 19.315 1.00 93.56 167 GLU A CA 1
ATOM 1217 C C . GLU A 1 167 ? -19.718 -0.945 18.845 1.00 93.56 167 GLU A C 1
ATOM 1219 O O . GLU A 1 167 ? -20.056 -2.072 19.195 1.00 93.56 167 GLU A O 1
ATOM 1224 N N . ILE A 1 168 ? -18.634 -0.735 18.089 1.00 91.00 168 ILE A N 1
ATOM 1225 C CA . ILE A 1 168 ? -17.784 -1.825 17.581 1.00 91.00 168 ILE A CA 1
ATOM 1226 C C . ILE A 1 168 ? -17.083 -2.566 18.721 1.00 91.00 168 ILE A C 1
ATOM 1228 O O . ILE A 1 168 ? -16.999 -3.792 18.694 1.00 91.00 168 ILE A O 1
ATOM 1232 N N . ILE A 1 169 ? -16.577 -1.844 19.723 1.00 91.19 169 ILE A N 1
ATOM 1233 C CA . ILE A 1 169 ? -15.935 -2.454 20.894 1.00 91.19 169 ILE A CA 1
ATOM 1234 C C . ILE A 1 169 ? -16.942 -3.331 21.641 1.00 91.19 169 ILE A C 1
ATOM 1236 O O . ILE A 1 169 ? -16.621 -4.469 21.975 1.00 91.19 169 ILE A O 1
ATOM 1240 N N . LEU A 1 170 ? -18.162 -2.835 21.854 1.00 92.25 170 LEU A N 1
ATOM 1241 C CA . LEU A 1 170 ? -19.217 -3.595 22.514 1.00 92.25 170 LEU A CA 1
ATOM 1242 C C . LEU A 1 170 ? -19.625 -4.835 21.704 1.00 92.25 170 LEU A C 1
ATOM 1244 O O . LEU A 1 170 ? -19.720 -5.920 22.268 1.00 92.25 170 LEU A O 1
ATOM 1248 N N . ASP A 1 171 ? -19.815 -4.704 20.389 1.00 90.31 171 ASP A N 1
ATOM 1249 C CA . ASP A 1 171 ? -20.131 -5.834 19.501 1.00 90.31 171 ASP A CA 1
ATOM 1250 C C . ASP A 1 171 ? -19.034 -6.912 19.532 1.00 90.31 171 ASP A C 1
ATOM 1252 O O . ASP A 1 171 ? -19.330 -8.107 19.561 1.00 90.31 171 ASP A O 1
ATOM 1256 N N . ASN A 1 172 ? -17.761 -6.510 19.601 1.00 88.69 172 ASN A N 1
ATOM 1257 C CA . ASN A 1 172 ? -16.647 -7.448 19.739 1.00 88.69 172 ASN A CA 1
ATOM 1258 C C . ASN A 1 172 ? -16.671 -8.183 21.089 1.00 88.69 172 ASN A C 1
ATOM 1260 O O . ASN A 1 172 ? -16.505 -9.400 21.096 1.00 88.69 172 ASN A O 1
ATOM 1264 N N . ILE A 1 173 ? -16.945 -7.489 22.203 1.00 89.75 173 ILE A N 1
ATOM 1265 C CA . ILE A 1 173 ? -17.103 -8.126 23.526 1.00 89.75 173 ILE A CA 1
ATOM 1266 C C . ILE A 1 173 ? -18.212 -9.183 23.477 1.00 89.75 173 ILE A C 1
ATOM 1268 O O . ILE A 1 173 ? -18.010 -10.315 23.910 1.00 89.75 173 ILE A O 1
ATOM 1272 N N . LEU A 1 174 ? -19.368 -8.840 22.902 1.00 90.69 174 LEU A N 1
ATOM 1273 C CA . LEU A 1 174 ? -20.503 -9.760 22.795 1.00 90.69 174 LEU A CA 1
ATOM 1274 C C . LEU A 1 174 ? -20.167 -10.991 21.943 1.00 90.69 174 LEU A C 1
ATOM 1276 O O . LEU A 1 174 ? -20.548 -12.108 22.290 1.00 90.69 174 LEU A O 1
ATOM 1280 N N . LYS A 1 175 ? -19.432 -10.815 20.839 1.00 87.50 175 LYS A N 1
ATOM 1281 C CA . LYS A 1 175 ? -18.977 -11.930 19.991 1.00 87.50 175 LYS A CA 1
ATOM 1282 C C . LYS A 1 175 ? -17.996 -12.847 20.711 1.00 87.50 175 LYS A C 1
ATOM 1284 O O . LYS A 1 175 ? -18.109 -14.064 20.570 1.00 87.50 175 LYS A O 1
ATOM 1289 N N . GLU A 1 176 ? -17.063 -12.287 21.475 1.00 86.94 176 GLU A N 1
ATOM 1290 C CA . GLU A 1 176 ? -16.129 -13.063 22.295 1.00 86.94 176 GLU A CA 1
ATOM 1291 C C . GLU A 1 176 ? -16.876 -13.871 23.364 1.00 86.94 176 GLU A C 1
ATOM 1293 O O . GLU A 1 176 ? -16.691 -15.083 23.456 1.00 86.94 176 GLU A O 1
ATOM 1298 N N . GLU A 1 177 ? -17.792 -13.244 24.106 1.00 89.44 177 GLU A N 1
ATOM 1299 C CA . GLU A 1 177 ? -18.606 -13.933 25.117 1.00 89.44 177 GLU A CA 1
ATOM 1300 C C . GLU A 1 177 ? -19.492 -15.029 24.512 1.00 89.44 177 GLU A C 1
ATOM 1302 O O . GLU A 1 177 ? -19.658 -16.094 25.110 1.00 89.44 177 GLU A O 1
ATOM 1307 N N . ALA A 1 178 ? -20.047 -14.802 23.317 1.00 87.50 178 ALA A N 1
ATOM 1308 C CA . ALA A 1 178 ? -20.810 -15.812 22.590 1.00 87.50 178 ALA A CA 1
ATOM 1309 C C . ALA A 1 178 ? -19.928 -16.995 22.159 1.00 87.50 178 ALA A C 1
ATOM 1311 O O . ALA A 1 178 ? -20.345 -18.146 22.283 1.00 87.50 178 ALA A O 1
ATOM 1312 N N . GLY A 1 179 ? -18.704 -16.727 21.689 1.00 85.94 179 GLY A N 1
ATOM 1313 C CA . GLY A 1 179 ? -17.724 -17.756 21.327 1.00 85.94 179 GLY A CA 1
ATOM 1314 C C . GLY A 1 179 ? -17.245 -18.584 22.523 1.00 85.94 179 GLY A C 1
ATOM 1315 O O . GLY A 1 179 ? -16.988 -19.778 22.383 1.00 85.94 179 GLY A O 1
ATOM 1316 N N . GLU A 1 180 ? -17.183 -17.973 23.706 1.00 88.31 180 GLU A N 1
ATOM 1317 C CA . GLU A 1 180 ? -16.861 -18.639 24.976 1.00 88.31 180 GLU A CA 1
ATOM 1318 C C . GLU A 1 180 ? -18.075 -19.342 25.616 1.00 88.31 180 GLU A C 1
ATOM 1320 O O . GLU A 1 180 ? -17.918 -2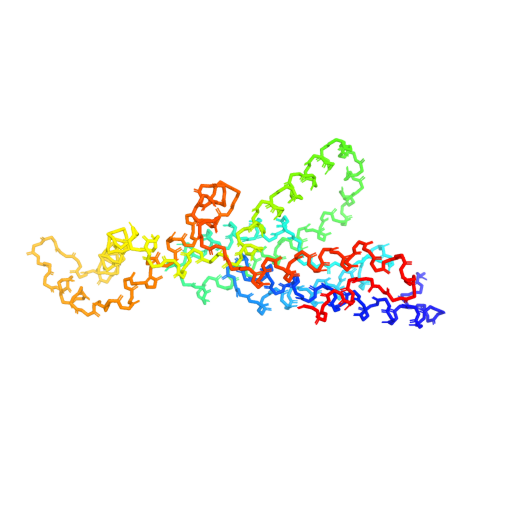0.078 26.592 1.00 88.31 180 GLU A O 1
ATOM 1325 N N . GLY A 1 181 ? -19.284 -19.150 25.074 1.00 86.81 181 GLY A N 1
ATOM 1326 C CA . GLY A 1 181 ? -20.529 -19.713 25.609 1.00 86.81 181 GLY A CA 1
ATOM 1327 C C . GLY A 1 181 ? -20.997 -19.067 26.918 1.00 86.81 181 GLY A C 1
ATOM 1328 O O . GLY A 1 181 ? -21.764 -19.682 27.658 1.00 86.81 181 GLY A O 1
ATOM 1329 N N . ILE A 1 182 ? -20.520 -17.856 27.217 1.00 88.12 182 ILE A N 1
ATOM 1330 C CA . ILE A 1 182 ? -20.811 -17.106 28.449 1.00 88.12 182 ILE A CA 1
ATOM 1331 C C . ILE A 1 182 ? -21.953 -16.104 28.226 1.00 88.12 182 ILE A C 1
ATOM 1333 O O . ILE A 1 182 ? -22.655 -15.759 29.174 1.00 88.12 182 ILE A O 1
ATOM 1337 N N . LEU A 1 183 ? -22.169 -15.659 26.981 1.00 88.69 183 LEU A N 1
ATOM 1338 C CA . LEU A 1 183 ? -23.214 -14.690 26.659 1.00 88.69 183 LEU A CA 1
ATOM 1339 C C . LEU A 1 183 ? -24.612 -15.275 26.913 1.00 88.69 183 LEU A C 1
ATOM 1341 O O . LEU A 1 183 ? -25.054 -16.190 26.215 1.00 88.69 183 LEU A O 1
ATOM 1345 N N . VAL A 1 184 ? -25.327 -14.697 27.876 1.00 86.50 184 VAL A N 1
ATOM 1346 C CA . VAL A 1 184 ? -26.707 -15.050 28.227 1.00 86.50 184 VAL A CA 1
ATOM 1347 C C . VAL A 1 184 ? -27.573 -13.795 28.255 1.00 86.50 184 VAL A C 1
ATOM 1349 O O . VAL A 1 184 ? -27.143 -12.740 28.716 1.00 86.50 184 VAL A O 1
ATOM 1352 N N . LEU A 1 185 ? -28.807 -13.892 27.754 1.00 85.44 185 LEU A N 1
ATOM 1353 C CA . LEU A 1 185 ? -29.709 -12.735 27.668 1.00 85.44 185 LEU A CA 1
ATOM 1354 C C . LEU A 1 185 ? -30.205 -12.284 29.049 1.00 85.44 185 LEU A C 1
ATOM 1356 O O . LEU A 1 185 ? -30.619 -11.138 29.216 1.00 85.44 185 LEU A O 1
ATOM 1360 N N . GLU A 1 186 ? -30.173 -13.184 30.029 1.00 86.44 186 GLU A N 1
ATOM 1361 C CA . GLU A 1 186 ? -30.670 -12.960 31.382 1.00 86.44 186 GLU A CA 1
ATOM 1362 C C . GLU A 1 186 ? -29.638 -12.304 32.317 1.00 86.44 186 GLU A C 1
ATOM 1364 O O . GLU A 1 186 ? -30.038 -11.724 33.328 1.00 86.44 186 GLU A O 1
ATOM 1369 N N . ASP A 1 187 ? -28.334 -12.373 32.007 1.00 81.50 187 ASP A N 1
ATOM 1370 C CA . ASP A 1 187 ? -27.260 -11.839 32.861 1.00 81.50 187 ASP A CA 1
ATOM 1371 C C . ASP A 1 187 ? -26.102 -11.217 32.057 1.00 81.50 187 ASP A C 1
ATOM 1373 O O . ASP A 1 187 ? -25.151 -11.885 31.658 1.00 81.50 187 ASP A O 1
ATOM 1377 N N . PHE A 1 188 ? -26.152 -9.894 31.890 1.00 89.94 188 PHE A N 1
ATOM 1378 C CA . PHE A 1 188 ? -25.102 -9.097 31.243 1.00 89.94 188 PHE A CA 1
ATOM 1379 C C . PHE A 1 188 ? -23.966 -8.675 32.195 1.00 89.94 188 PHE A C 1
ATOM 1381 O O . PHE A 1 188 ? -23.164 -7.811 31.840 1.00 89.94 188 PHE A O 1
ATOM 1388 N N . LYS A 1 189 ? -23.867 -9.222 33.420 1.00 89.06 189 LYS A N 1
ATOM 1389 C CA . LYS A 1 189 ? -22.817 -8.809 34.377 1.00 89.06 189 LYS A CA 1
ATOM 1390 C C . LYS A 1 189 ? -21.409 -8.959 33.822 1.00 89.06 189 LYS A C 1
ATOM 1392 O O . LYS A 1 189 ? -20.575 -8.099 34.096 1.00 89.06 189 LYS A O 1
ATOM 1397 N N . GLU A 1 190 ? -21.141 -10.024 33.071 1.00 87.56 190 GLU A N 1
ATOM 1398 C CA . GLU A 1 190 ? -19.819 -10.227 32.476 1.00 87.56 190 GLU A CA 1
ATOM 1399 C C . GLU A 1 190 ? -19.539 -9.175 31.395 1.00 87.56 190 GLU A C 1
ATOM 1401 O O . GLU A 1 190 ? -18.485 -8.541 31.437 1.00 87.56 190 GLU A O 1
ATOM 1406 N N . THR A 1 191 ? -20.525 -8.862 30.548 1.00 89.00 191 THR A N 1
ATOM 1407 C CA . THR A 1 191 ? -20.417 -7.800 29.538 1.00 89.00 191 THR A CA 1
ATOM 1408 C C . THR A 1 191 ? -20.148 -6.443 30.178 1.00 89.00 191 THR A C 1
ATOM 1410 O O . THR A 1 191 ? -19.266 -5.711 29.732 1.00 89.00 191 THR A O 1
ATOM 1413 N N . VAL A 1 192 ? -20.866 -6.106 31.258 1.00 89.56 192 VAL A N 1
ATOM 1414 C CA . VAL A 1 192 ? -20.650 -4.862 32.018 1.00 89.56 192 VAL A CA 1
ATOM 1415 C C . VAL A 1 192 ? -19.237 -4.835 32.596 1.00 89.56 192 VAL A C 1
ATOM 1417 O O . VAL A 1 192 ? -18.528 -3.849 32.426 1.00 89.56 192 VAL A O 1
ATOM 1420 N N . LYS A 1 193 ? -18.786 -5.931 33.209 1.00 90.69 193 LYS A N 1
ATOM 1421 C CA . LYS A 1 193 ? -17.441 -6.043 33.784 1.00 90.69 193 LYS A CA 1
ATOM 1422 C C . LYS A 1 193 ? -16.343 -5.903 32.724 1.00 90.69 193 LYS A C 1
ATOM 1424 O O . LYS A 1 193 ? -15.354 -5.215 32.957 1.00 90.69 193 LYS A O 1
ATOM 1429 N N . ARG A 1 194 ? -16.502 -6.515 31.546 1.00 88.94 194 ARG A N 1
ATOM 1430 C CA . ARG A 1 194 ? -15.565 -6.355 30.419 1.00 88.94 194 ARG A CA 1
ATOM 1431 C C . ARG A 1 194 ? -15.589 -4.932 29.867 1.00 88.94 194 ARG A C 1
ATOM 1433 O O . ARG A 1 194 ? -14.526 -4.380 29.591 1.00 88.94 194 ARG A O 1
ATOM 1440 N N . ALA A 1 195 ? -16.767 -4.317 29.773 1.00 88.44 195 ALA A N 1
ATOM 1441 C CA . ALA A 1 195 ? -16.922 -2.928 29.351 1.00 88.44 195 ALA A CA 1
ATOM 1442 C C . ALA A 1 195 ? -16.274 -1.937 30.337 1.00 88.44 195 ALA A C 1
ATOM 1444 O O . ALA A 1 195 ? -15.653 -0.972 29.900 1.00 88.44 195 ALA A O 1
ATOM 1445 N N . GLU A 1 196 ? -16.329 -2.192 31.649 1.00 88.75 196 GLU A N 1
ATOM 1446 C CA . GLU A 1 196 ? -15.653 -1.376 32.675 1.00 88.75 196 GLU A CA 1
ATOM 1447 C C . GLU A 1 196 ? -14.121 -1.386 32.542 1.00 88.75 196 GLU A C 1
ATOM 1449 O O . GLU A 1 196 ? -13.453 -0.435 32.949 1.00 88.75 196 GLU A O 1
ATOM 1454 N N . HIS A 1 197 ? -13.547 -2.438 31.953 1.00 88.50 197 HIS A N 1
ATOM 1455 C CA . HIS A 1 197 ? -12.113 -2.515 31.669 1.00 88.50 197 HIS A CA 1
ATOM 1456 C C . HIS A 1 197 ? -11.699 -1.766 30.392 1.00 88.50 197 HIS A C 1
ATOM 1458 O O . HIS A 1 197 ? -10.498 -1.622 30.140 1.00 88.50 197 HIS A O 1
ATOM 1464 N N . ILE A 1 198 ? -12.654 -1.272 29.594 1.00 89.44 198 ILE A N 1
ATOM 1465 C CA . ILE A 1 198 ? -12.355 -0.500 28.388 1.00 89.44 198 ILE A CA 1
ATOM 1466 C C . ILE A 1 198 ? -11.853 0.888 28.772 1.00 89.44 198 ILE A C 1
ATOM 1468 O O . ILE A 1 198 ? -12.498 1.666 29.470 1.00 89.44 198 ILE A O 1
ATOM 1472 N N . THR A 1 199 ? -10.669 1.212 28.270 1.00 89.94 199 THR A N 1
ATOM 1473 C CA . THR A 1 199 ? -10.014 2.497 28.523 1.00 89.94 199 THR A CA 1
ATOM 1474 C C . THR A 1 199 ? -10.380 3.528 27.458 1.00 89.94 199 THR A C 1
ATOM 1476 O O . THR A 1 199 ? -10.551 3.197 26.282 1.00 89.94 199 THR A O 1
ATOM 1479 N N . GLU A 1 200 ? -10.374 4.815 27.823 1.00 88.88 200 GLU A N 1
ATOM 1480 C CA . GLU A 1 200 ? -10.518 5.908 26.846 1.00 88.88 200 GLU A CA 1
ATOM 1481 C C . GLU A 1 200 ? -9.472 5.825 25.720 1.00 88.88 200 GLU A C 1
ATOM 1483 O O . GLU A 1 200 ? -9.752 6.180 24.575 1.00 88.88 200 GLU A O 1
ATOM 1488 N N . GLY A 1 201 ? -8.274 5.307 26.019 1.00 90.19 201 GLY A N 1
ATOM 1489 C CA . GLY A 1 201 ? -7.220 5.088 25.030 1.00 90.19 201 GLY A CA 1
ATOM 1490 C C . GLY A 1 201 ? -7.584 4.047 23.965 1.00 90.19 201 GLY A C 1
ATOM 1491 O O . GLY A 1 201 ? -7.249 4.236 22.794 1.00 90.19 201 GLY A O 1
ATOM 1492 N N . GLN A 1 202 ? -8.298 2.977 24.329 1.00 89.31 202 GLN A N 1
ATOM 1493 C CA . GLN A 1 202 ? -8.794 1.984 23.366 1.00 89.31 202 GLN A CA 1
ATOM 1494 C C . GLN A 1 202 ? -9.880 2.580 22.470 1.00 89.31 202 GLN A C 1
ATOM 1496 O O . GLN A 1 202 ? -9.796 2.443 21.249 1.00 89.31 202 GLN A O 1
ATOM 1501 N N . ILE A 1 203 ? -10.831 3.315 23.055 1.00 92.75 203 ILE A N 1
ATOM 1502 C CA . ILE A 1 203 ? -11.889 4.008 22.303 1.00 92.75 203 ILE A CA 1
ATOM 1503 C C . ILE A 1 203 ? -11.271 5.015 21.330 1.00 92.75 203 ILE A C 1
ATOM 1505 O O . ILE A 1 203 ? -11.660 5.077 20.162 1.00 92.75 203 ILE A O 1
ATOM 1509 N N . LEU A 1 204 ? -10.265 5.777 21.774 1.00 94.25 204 LEU A N 1
ATOM 1510 C CA . LEU A 1 204 ? -9.542 6.721 20.925 1.00 94.25 204 LEU A CA 1
ATOM 1511 C C . LEU A 1 204 ? -8.845 6.005 19.763 1.00 94.25 204 LEU A C 1
ATOM 1513 O O . LEU A 1 204 ? -8.988 6.429 18.619 1.00 94.25 204 LEU A O 1
ATOM 1517 N N . LYS A 1 205 ? -8.120 4.915 20.028 1.00 90.56 205 LYS A N 1
ATOM 1518 C CA . LYS A 1 205 ? -7.397 4.158 18.996 1.00 90.56 205 LYS A CA 1
ATOM 1519 C C . LYS A 1 205 ? -8.340 3.565 17.946 1.00 90.56 205 LYS A C 1
ATOM 1521 O O . LYS A 1 205 ? -8.040 3.615 16.748 1.00 90.56 205 LYS A O 1
ATOM 1526 N N . GLU A 1 206 ? -9.483 3.041 18.374 1.00 90.44 206 GLU A N 1
ATOM 1527 C CA . GLU A 1 206 ? -10.509 2.532 17.462 1.00 90.44 206 GLU A CA 1
ATOM 1528 C C . GLU A 1 206 ? -11.135 3.679 16.653 1.00 90.44 206 GLU A C 1
ATOM 1530 O O . GLU A 1 206 ? -11.201 3.619 15.424 1.00 90.44 206 GLU A O 1
ATOM 1535 N N . SER A 1 207 ? -11.450 4.804 17.303 1.00 94.50 207 SER A N 1
ATOM 1536 C CA . SER A 1 207 ? -11.946 6.019 16.637 1.00 94.50 207 SER A CA 1
ATOM 1537 C C . SER A 1 207 ? -10.966 6.551 15.585 1.00 94.50 207 SER A C 1
ATOM 1539 O O . SER A 1 207 ? -11.373 6.917 14.484 1.00 94.50 207 SER A O 1
ATOM 1541 N N . GLN A 1 208 ? -9.661 6.560 15.881 1.00 93.25 208 GLN A N 1
ATOM 1542 C CA . GLN A 1 208 ? -8.607 6.942 14.934 1.00 93.25 208 GLN A CA 1
ATOM 1543 C C . GLN A 1 208 ? -8.538 5.984 13.744 1.00 93.25 208 GLN A C 1
ATOM 1545 O O . GLN A 1 208 ? -8.296 6.401 12.609 1.00 93.25 208 GLN A O 1
ATOM 1550 N N . THR A 1 209 ? -8.754 4.693 13.979 1.00 89.75 209 THR A N 1
ATOM 1551 C CA . THR A 1 209 ? -8.781 3.684 12.917 1.00 89.75 209 THR A CA 1
ATOM 1552 C C . THR A 1 209 ? -9.972 3.909 11.988 1.00 89.75 209 THR A C 1
ATOM 1554 O O . THR A 1 209 ? -9.792 3.937 10.767 1.00 89.75 209 THR A O 1
ATOM 1557 N N . LEU A 1 210 ? -11.155 4.176 12.545 1.00 91.31 210 LEU A N 1
ATOM 1558 C CA . LEU A 1 210 ? -12.363 4.509 11.785 1.00 91.31 210 LEU A CA 1
ATOM 1559 C C . LEU A 1 210 ? -12.221 5.818 11.005 1.00 91.31 210 LEU A C 1
ATOM 1561 O O . LEU A 1 210 ? -12.527 5.842 9.814 1.00 91.31 210 LEU A O 1
ATOM 1565 N N . ALA A 1 211 ? -11.689 6.870 11.629 1.00 93.44 211 ALA A N 1
ATOM 1566 C CA . ALA A 1 211 ? -11.414 8.146 10.969 1.00 93.44 211 ALA A CA 1
ATOM 1567 C C . ALA A 1 211 ? -10.441 7.973 9.792 1.00 93.44 211 ALA A C 1
ATOM 1569 O O . ALA A 1 211 ? -10.684 8.459 8.686 1.00 93.44 211 ALA A O 1
ATOM 1570 N N . GLY A 1 212 ? -9.359 7.215 9.999 1.00 90.12 212 GLY A N 1
ATOM 1571 C CA . GLY A 1 212 ? -8.406 6.888 8.941 1.00 90.12 212 GLY A CA 1
ATOM 1572 C C . GLY A 1 212 ? -9.041 6.096 7.796 1.00 90.12 212 GLY A C 1
ATOM 1573 O O . GLY A 1 212 ? -8.743 6.364 6.635 1.00 90.12 212 GLY A O 1
ATOM 1574 N N . LYS A 1 213 ? -9.939 5.153 8.105 1.00 87.88 213 LYS A N 1
ATOM 1575 C CA . LYS A 1 213 ? -10.681 4.376 7.104 1.00 87.88 213 LYS A CA 1
ATOM 1576 C C . LYS A 1 213 ? -11.654 5.252 6.313 1.00 87.88 213 LYS A C 1
ATOM 1578 O O . LYS A 1 213 ? -11.681 5.146 5.090 1.00 87.88 213 LYS A O 1
ATOM 1583 N N . GLU A 1 214 ? -12.393 6.139 6.975 1.00 91.56 214 GLU A N 1
ATOM 1584 C CA . GLU A 1 214 ? -13.336 7.060 6.324 1.00 91.56 214 GLU A CA 1
ATOM 1585 C C . GLU A 1 214 ? -12.626 8.031 5.372 1.00 91.56 214 GLU A C 1
ATOM 1587 O O . GLU A 1 214 ? -13.131 8.340 4.296 1.00 91.56 214 GLU A O 1
ATOM 1592 N N . ALA A 1 215 ? -11.432 8.491 5.747 1.00 90.75 215 ALA A N 1
ATOM 1593 C CA . ALA A 1 215 ? -10.624 9.388 4.928 1.00 90.75 215 ALA A CA 1
ATOM 1594 C C . ALA A 1 215 ? -9.800 8.665 3.843 1.00 90.75 215 ALA A C 1
ATOM 1596 O O . ALA A 1 215 ? -9.149 9.320 3.028 1.00 90.75 215 ALA A O 1
ATOM 1597 N N . SER A 1 216 ? -9.802 7.328 3.822 1.00 86.25 216 SER A N 1
ATOM 1598 C CA . SER A 1 216 ? -9.007 6.540 2.878 1.00 86.25 216 SER A CA 1
ATOM 1599 C C . SER A 1 216 ? -9.631 6.469 1.479 1.00 86.25 216 SER A C 1
ATOM 1601 O O . SER A 1 216 ? -10.838 6.621 1.280 1.00 86.25 216 SER A O 1
ATOM 1603 N N . GLY A 1 217 ? -8.787 6.214 0.477 1.00 86.12 217 GLY A N 1
ATOM 1604 C CA . GLY A 1 217 ? -9.204 6.136 -0.922 1.00 86.12 217 GLY A CA 1
ATOM 1605 C C . GLY A 1 217 ? -9.589 7.491 -1.529 1.00 86.12 217 GLY A C 1
ATOM 1606 O O . GLY A 1 217 ? -9.452 8.544 -0.915 1.00 86.12 217 GLY A O 1
ATOM 1607 N N . VAL A 1 218 ? -10.060 7.464 -2.779 1.00 90.50 218 VAL A N 1
ATOM 1608 C CA . VAL A 1 218 ? -10.377 8.685 -3.545 1.00 90.50 218 VAL A CA 1
ATOM 1609 C C . VAL A 1 218 ? -11.552 9.444 -2.932 1.00 90.50 218 VAL A C 1
ATOM 1611 O O . VAL A 1 218 ? -11.477 10.654 -2.743 1.00 90.50 218 VAL A O 1
ATOM 1614 N N . ILE A 1 219 ? -12.634 8.733 -2.602 1.00 92.25 219 ILE A N 1
ATOM 1615 C CA . ILE A 1 219 ? -13.856 9.346 -2.067 1.00 92.25 219 ILE A CA 1
ATOM 1616 C C . ILE A 1 219 ? -13.589 9.948 -0.683 1.00 92.25 219 ILE A C 1
ATOM 1618 O O . ILE A 1 219 ? -13.975 11.090 -0.439 1.00 92.25 219 ILE A O 1
ATOM 1622 N N . GLY A 1 220 ? -12.892 9.216 0.191 1.00 92.62 220 GLY A N 1
ATOM 1623 C CA . GLY A 1 220 ? -12.511 9.700 1.517 1.00 92.62 220 GLY A CA 1
ATOM 1624 C C . GLY A 1 220 ? -11.626 10.942 1.443 1.00 92.62 220 GLY A C 1
ATOM 1625 O O . GLY A 1 220 ? -11.925 11.948 2.087 1.00 92.62 220 GLY A O 1
ATOM 1626 N N . ALA A 1 221 ? -10.608 10.924 0.576 1.00 93.38 221 ALA A N 1
ATOM 1627 C CA . ALA A 1 221 ? -9.722 12.067 0.376 1.00 93.38 221 ALA A CA 1
ATOM 1628 C C . ALA A 1 221 ? -10.481 13.324 -0.075 1.00 93.38 221 ALA A C 1
ATOM 1630 O O . ALA A 1 221 ? -10.285 14.397 0.490 1.00 93.38 221 ALA A O 1
ATOM 1631 N N . VAL A 1 222 ? -11.401 13.196 -1.038 1.00 95.56 222 VAL A N 1
ATOM 1632 C CA . VAL A 1 222 ? -12.224 14.324 -1.512 1.00 95.56 222 VAL A CA 1
ATOM 1633 C C . VAL A 1 222 ? -13.187 14.816 -0.429 1.00 95.56 222 VAL A C 1
ATOM 1635 O O . VAL A 1 222 ? -13.344 16.022 -0.254 1.00 95.56 222 VAL A O 1
ATOM 1638 N N . LYS A 1 223 ? -13.811 13.906 0.327 1.00 94.94 223 LYS A N 1
ATOM 1639 C CA . LYS A 1 223 ? -14.758 14.248 1.401 1.00 94.94 223 LYS A CA 1
ATOM 1640 C C . LYS A 1 223 ? -14.094 15.046 2.525 1.00 94.94 223 LYS A C 1
ATOM 1642 O O . LYS A 1 223 ? -14.712 15.953 3.079 1.00 94.94 223 LYS A O 1
ATOM 1647 N N . VAL A 1 224 ? -12.850 14.710 2.860 1.00 94.62 224 VAL A N 1
ATOM 1648 C CA . VAL A 1 224 ? -12.106 15.320 3.972 1.00 94.62 224 VAL A CA 1
ATOM 1649 C C . VAL A 1 224 ? -11.259 16.522 3.524 1.00 94.62 224 VAL A C 1
ATOM 1651 O O . VAL A 1 224 ? -10.853 17.335 4.353 1.00 94.62 224 VAL A O 1
ATOM 1654 N N . LEU A 1 225 ? -11.078 16.721 2.214 1.00 95.00 225 LEU A N 1
ATOM 1655 C CA . LEU A 1 225 ? -10.314 17.832 1.639 1.00 95.00 225 LEU A CA 1
ATOM 1656 C C . LEU A 1 225 ? -10.664 19.224 2.208 1.00 95.00 225 LEU A C 1
ATOM 1658 O O . LEU A 1 225 ? -9.732 19.970 2.508 1.00 95.00 225 LEU A O 1
ATOM 1662 N N . PRO A 1 226 ? -11.943 19.604 2.420 1.00 95.19 226 PRO A N 1
ATOM 1663 C CA . PRO A 1 226 ? -12.263 20.913 2.990 1.00 95.19 226 PRO A CA 1
ATOM 1664 C C . PRO A 1 226 ? -11.654 21.135 4.379 1.00 95.19 226 PRO A C 1
ATOM 1666 O O . PRO A 1 226 ? -11.227 22.245 4.686 1.00 95.19 226 PRO A O 1
ATOM 1669 N N . ARG A 1 227 ? -11.571 20.082 5.204 1.00 93.88 227 ARG A N 1
ATOM 1670 C CA . ARG A 1 227 ? -10.907 20.143 6.515 1.00 93.88 227 ARG A CA 1
ATOM 1671 C C . ARG A 1 227 ? -9.398 20.221 6.374 1.00 93.88 227 ARG A C 1
ATOM 1673 O O . ARG A 1 227 ? -8.767 21.021 7.055 1.00 93.88 227 ARG A O 1
ATOM 1680 N N . ALA A 1 228 ? -8.832 19.437 5.460 1.00 93.75 228 ALA A N 1
ATOM 1681 C CA . ALA A 1 228 ? -7.397 19.452 5.202 1.00 93.75 228 ALA A CA 1
ATOM 1682 C C . ALA A 1 228 ? -6.901 20.843 4.795 1.00 93.75 228 ALA A C 1
ATOM 1684 O O . ALA A 1 228 ? -5.883 21.304 5.298 1.00 93.75 228 ALA A O 1
ATOM 1685 N N . LEU A 1 229 ? -7.666 21.558 3.963 1.00 94.19 229 LEU A N 1
ATOM 1686 C CA . LEU A 1 229 ? -7.343 22.932 3.575 1.00 94.19 229 LEU A CA 1
ATOM 1687 C C . LEU A 1 229 ? -7.344 23.902 4.768 1.00 94.19 229 LEU A C 1
ATOM 1689 O O . LEU A 1 229 ? -6.522 24.814 4.806 1.00 94.19 229 LEU A O 1
ATOM 1693 N N . GLN A 1 230 ? -8.214 23.696 5.759 1.00 93.00 230 GLN A N 1
ATOM 1694 C CA . GLN A 1 230 ? -8.258 24.518 6.976 1.00 93.00 230 GLN A CA 1
ATOM 1695 C C . GLN A 1 230 ? -7.100 24.214 7.940 1.00 93.00 230 GLN A C 1
ATOM 1697 O O . GLN A 1 230 ? -6.630 25.115 8.629 1.00 93.00 230 GLN A O 1
ATOM 1702 N N . HIS A 1 231 ? -6.615 22.971 7.958 1.00 89.81 231 HIS A N 1
ATOM 1703 C CA . HIS A 1 231 ? -5.552 22.484 8.844 1.00 89.81 231 HIS A CA 1
ATOM 1704 C C . HIS A 1 231 ? -4.238 22.206 8.099 1.00 89.81 231 HIS A C 1
ATOM 1706 O O . HIS A 1 231 ? -3.510 21.277 8.439 1.00 89.81 231 HIS A O 1
ATOM 1712 N N . THR A 1 232 ? -3.934 22.999 7.068 1.00 92.56 232 THR A N 1
ATOM 1713 C CA . THR A 1 232 ? -2.749 22.768 6.231 1.00 92.56 232 THR A CA 1
ATOM 1714 C C . THR A 1 232 ? -1.463 23.011 7.023 1.00 92.56 232 THR A C 1
ATOM 1716 O O . THR A 1 232 ? -1.240 24.106 7.548 1.00 92.56 232 THR A O 1
ATOM 1719 N N . ASN A 1 233 ? -0.570 22.023 7.036 1.00 95.00 233 ASN A N 1
ATOM 1720 C CA . ASN A 1 233 ? 0.804 22.191 7.483 1.00 95.00 233 ASN A CA 1
ATOM 1721 C C . ASN A 1 233 ? 1.653 22.750 6.331 1.00 95.00 233 ASN A C 1
ATOM 1723 O O . ASN A 1 233 ? 2.020 22.045 5.389 1.00 95.00 233 ASN A O 1
ATOM 1727 N N . TRP A 1 234 ? 1.990 24.037 6.414 1.00 93.38 234 TRP A N 1
ATOM 1728 C CA . TRP A 1 234 ? 2.779 24.723 5.388 1.00 93.38 234 TRP A CA 1
ATOM 1729 C C . TRP A 1 234 ? 4.168 24.123 5.171 1.00 93.38 234 TRP A C 1
ATOM 1731 O O . TRP A 1 234 ? 4.680 24.197 4.056 1.00 93.38 234 TRP A O 1
ATOM 1741 N N . LEU A 1 235 ? 4.776 23.530 6.203 1.00 93.44 235 LEU A N 1
ATOM 1742 C CA . LEU A 1 235 ? 6.086 22.900 6.070 1.00 93.44 235 LEU A CA 1
ATOM 1743 C C . LEU A 1 235 ? 6.008 21.692 5.133 1.00 93.44 235 LEU A C 1
ATOM 1745 O O . LEU A 1 235 ? 6.766 21.618 4.172 1.00 93.44 235 LEU A O 1
ATOM 1749 N N . GLU A 1 236 ? 5.064 20.784 5.375 1.00 92.81 236 GLU A N 1
ATOM 1750 C CA . GLU A 1 236 ? 4.882 19.584 4.550 1.00 92.81 236 GLU A CA 1
ATOM 1751 C C . GLU A 1 236 ? 4.456 19.931 3.125 1.00 92.81 236 GLU A C 1
ATOM 1753 O O . GLU A 1 236 ? 4.977 19.351 2.173 1.00 92.81 236 GLU A O 1
ATOM 1758 N N . LEU A 1 237 ? 3.605 20.948 2.960 1.00 94.50 237 LEU A N 1
ATOM 1759 C CA . LEU A 1 237 ? 3.227 21.438 1.637 1.00 94.50 237 LEU A CA 1
ATOM 1760 C C . LEU A 1 237 ? 4.419 21.997 0.858 1.00 94.50 237 LEU A C 1
ATOM 1762 O O . LEU A 1 237 ? 4.589 21.685 -0.322 1.00 94.50 237 LEU A O 1
ATOM 1766 N N . LEU A 1 238 ? 5.265 22.806 1.498 1.00 94.50 238 LEU A N 1
ATOM 1767 C CA . LEU A 1 238 ? 6.466 23.341 0.858 1.00 94.50 238 LEU A CA 1
ATOM 1768 C C . LEU A 1 238 ? 7.482 22.245 0.541 1.00 94.50 238 LEU A C 1
ATOM 1770 O O . LEU A 1 238 ? 8.083 22.290 -0.533 1.00 94.50 238 LEU A O 1
ATOM 1774 N N . LEU A 1 239 ? 7.645 21.256 1.423 1.00 92.19 239 LEU A N 1
ATOM 1775 C CA . LEU A 1 239 ? 8.489 20.089 1.165 1.00 92.19 239 LEU A CA 1
ATOM 1776 C C . LEU A 1 239 ? 7.964 19.308 -0.042 1.00 92.19 239 LEU A C 1
ATOM 1778 O O . LEU A 1 239 ? 8.709 19.116 -0.998 1.00 92.19 239 LEU A O 1
ATOM 1782 N N . ALA A 1 240 ? 6.671 18.973 -0.075 1.00 91.81 240 ALA A N 1
ATOM 1783 C CA . ALA A 1 240 ? 6.049 18.254 -1.186 1.00 91.81 240 ALA A CA 1
ATOM 1784 C C . ALA A 1 240 ? 6.191 19.003 -2.524 1.00 91.81 240 ALA A C 1
ATOM 1786 O O . ALA A 1 240 ? 6.587 18.418 -3.538 1.00 91.81 240 ALA A O 1
ATOM 1787 N N . LEU A 1 241 ? 5.922 20.314 -2.542 1.00 93.06 241 LEU A N 1
ATOM 1788 C CA . LEU A 1 241 ? 6.125 21.157 -3.725 1.00 93.06 241 LEU A CA 1
ATOM 1789 C C . LEU A 1 241 ? 7.605 21.229 -4.124 1.00 93.06 241 LEU A C 1
ATOM 1791 O O . LEU A 1 241 ? 7.922 21.149 -5.312 1.00 93.06 241 LEU A O 1
ATOM 1795 N N . GLY A 1 242 ? 8.512 21.327 -3.151 1.00 92.50 242 GLY A N 1
ATOM 1796 C CA . GLY A 1 242 ? 9.958 21.293 -3.355 1.00 92.50 242 GLY A CA 1
ATOM 1797 C C . GLY A 1 242 ? 10.417 19.995 -4.016 1.00 92.50 242 GLY A C 1
ATOM 1798 O O . GLY A 1 242 ? 11.128 20.036 -5.022 1.00 92.50 242 GLY A O 1
ATOM 1799 N N . THR A 1 243 ? 9.939 18.846 -3.536 1.00 89.75 243 THR A N 1
ATOM 1800 C CA . THR A 1 243 ? 10.205 17.529 -4.129 1.00 89.75 243 THR A CA 1
ATOM 1801 C C . THR A 1 243 ? 9.733 17.476 -5.583 1.00 89.75 243 THR A C 1
ATOM 1803 O O . THR A 1 243 ? 10.480 17.035 -6.458 1.00 89.75 243 THR A O 1
ATOM 1806 N N . ILE A 1 244 ? 8.533 17.988 -5.888 1.00 89.75 244 ILE A N 1
ATOM 1807 C CA . ILE A 1 244 ? 8.016 18.065 -7.266 1.00 89.75 244 ILE A CA 1
ATOM 1808 C C . ILE A 1 244 ? 8.926 18.948 -8.132 1.00 89.75 244 ILE A C 1
ATOM 1810 O O . ILE A 1 244 ? 9.347 18.532 -9.217 1.00 89.75 244 ILE A O 1
ATOM 1814 N N . ILE A 1 245 ? 9.279 20.143 -7.653 1.00 90.56 245 ILE A N 1
ATOM 1815 C CA . ILE A 1 245 ? 10.166 21.071 -8.366 1.00 90.56 245 ILE A CA 1
ATOM 1816 C C . ILE A 1 245 ? 11.524 20.420 -8.640 1.00 90.56 245 ILE A C 1
ATOM 1818 O O . ILE A 1 245 ? 12.042 20.559 -9.745 1.00 90.56 245 ILE A O 1
ATOM 1822 N N . ILE A 1 246 ? 12.086 19.663 -7.699 1.00 89.19 246 ILE A N 1
ATOM 1823 C CA . ILE A 1 246 ? 13.347 18.938 -7.902 1.00 89.19 246 ILE A CA 1
ATOM 1824 C C . ILE A 1 246 ? 13.172 17.840 -8.949 1.00 89.19 246 ILE A C 1
ATOM 1826 O O . ILE A 1 246 ? 13.938 17.785 -9.909 1.00 89.19 246 ILE A O 1
ATOM 1830 N N . ILE A 1 247 ? 12.149 16.993 -8.840 1.00 85.50 247 ILE A N 1
ATOM 1831 C CA . ILE A 1 247 ? 11.955 15.869 -9.769 1.00 85.50 247 ILE A CA 1
ATOM 1832 C C . ILE A 1 247 ? 11.869 16.348 -11.227 1.00 85.50 247 ILE A C 1
ATOM 1834 O O . ILE A 1 247 ? 12.487 15.734 -12.110 1.00 85.50 247 ILE A O 1
ATOM 1838 N N . TYR A 1 248 ? 11.146 17.444 -11.478 1.00 85.31 248 TYR A N 1
ATOM 1839 C CA . TYR A 1 248 ? 10.945 17.998 -12.822 1.00 85.31 248 TYR A CA 1
ATOM 1840 C C . TYR A 1 248 ? 12.029 18.997 -13.247 1.00 85.31 248 TYR A C 1
ATOM 1842 O O . TYR A 1 248 ? 12.473 18.979 -14.397 1.00 85.31 248 TYR A O 1
ATOM 1850 N N . GLY A 1 249 ? 12.470 19.861 -12.337 1.00 85.25 249 GLY A N 1
ATOM 1851 C CA . GLY A 1 249 ? 13.409 20.950 -12.598 1.00 85.25 249 GLY A CA 1
ATOM 1852 C C . GLY A 1 249 ? 14.871 20.514 -12.599 1.00 85.25 249 GLY A C 1
ATOM 1853 O O . GLY A 1 249 ? 15.646 20.992 -13.425 1.00 85.25 249 GLY A O 1
ATOM 1854 N N . PHE A 1 250 ? 15.258 19.553 -11.755 1.00 85.00 250 PHE A N 1
ATOM 1855 C CA . PHE A 1 250 ? 16.659 19.138 -11.608 1.00 85.00 250 PHE A CA 1
ATOM 1856 C C . PHE A 1 250 ? 17.234 18.510 -12.884 1.00 85.00 250 PHE A C 1
ATOM 1858 O O . PHE A 1 250 ? 18.423 18.652 -13.170 1.00 85.00 250 PHE A O 1
ATOM 1865 N N . LYS A 1 251 ? 16.375 17.921 -13.730 1.00 80.12 251 LYS A N 1
ATOM 1866 C CA . LYS A 1 251 ? 16.756 17.432 -15.068 1.00 80.12 251 LYS A CA 1
ATOM 1867 C C . LYS A 1 251 ? 17.317 18.530 -15.980 1.00 80.12 251 LYS A C 1
ATOM 1869 O O . LYS A 1 251 ? 18.053 18.214 -16.909 1.00 80.12 251 LYS A O 1
ATOM 1874 N N . ARG A 1 252 ? 16.982 19.805 -15.735 1.00 84.62 252 ARG A N 1
ATOM 1875 C CA . ARG A 1 252 ? 17.544 20.955 -16.467 1.00 84.62 252 ARG A CA 1
ATOM 1876 C C . ARG A 1 252 ? 18.915 21.389 -15.941 1.00 84.62 252 ARG A C 1
ATOM 1878 O O . ARG A 1 252 ? 19.620 22.092 -16.651 1.00 84.62 252 ARG A O 1
ATOM 1885 N N . ILE A 1 253 ? 19.286 20.978 -14.727 1.00 86.38 253 ILE A N 1
ATOM 1886 C CA . ILE A 1 253 ? 20.572 21.303 -14.095 1.00 86.38 253 ILE A CA 1
ATOM 1887 C C . ILE A 1 253 ? 21.626 20.267 -14.493 1.00 86.38 253 ILE A C 1
ATOM 1889 O O . ILE A 1 253 ? 22.730 20.620 -14.901 1.00 86.38 253 ILE A O 1
ATOM 1893 N N . THR A 1 254 ? 21.297 18.976 -14.392 1.00 81.94 254 THR A N 1
ATOM 1894 C CA . THR A 1 254 ? 22.205 17.893 -14.780 1.00 81.94 254 THR A CA 1
ATOM 1895 C C . THR A 1 254 ? 21.448 16.661 -15.255 1.00 81.94 254 THR A C 1
ATOM 1897 O O . THR A 1 254 ? 20.399 16.301 -14.728 1.00 81.94 254 THR A O 1
ATOM 1900 N N . THR A 1 255 ? 22.021 15.976 -16.241 1.00 78.81 255 THR A N 1
ATOM 1901 C CA . THR A 1 255 ? 21.555 14.670 -16.725 1.00 78.81 255 THR A CA 1
ATOM 1902 C C . THR A 1 255 ? 22.341 13.507 -16.119 1.00 78.81 255 THR A C 1
ATOM 1904 O O . THR A 1 255 ? 21.979 12.352 -16.327 1.00 78.81 255 THR A O 1
ATOM 1907 N N . LYS A 1 256 ? 23.418 13.790 -15.369 1.00 81.56 256 LYS A N 1
ATOM 1908 C CA . LYS A 1 256 ? 24.311 12.764 -14.802 1.00 81.56 256 LYS A CA 1
ATOM 1909 C C . LYS A 1 256 ? 23.775 12.145 -13.514 1.00 81.56 256 LYS A C 1
ATOM 1911 O O . LYS A 1 256 ? 24.088 10.995 -13.229 1.00 81.56 256 LYS A O 1
ATOM 1916 N N . VAL A 1 257 ? 23.005 12.905 -12.736 1.00 79.94 257 VAL A N 1
ATOM 1917 C CA . VAL A 1 257 ? 22.428 12.448 -11.468 1.00 79.94 257 VAL A CA 1
ATOM 1918 C C . VAL A 1 257 ? 20.913 12.320 -11.645 1.00 79.94 257 VAL A C 1
ATOM 1920 O O . VAL A 1 257 ? 20.274 13.302 -12.028 1.00 79.94 257 VAL A O 1
ATOM 1923 N N . PRO A 1 258 ? 20.323 11.141 -11.384 1.00 78.50 258 PRO A N 1
ATOM 1924 C CA . PRO A 1 258 ? 18.877 10.961 -11.413 1.00 78.50 258 PRO A CA 1
ATOM 1925 C C . PRO A 1 258 ? 18.172 11.943 -10.471 1.00 78.50 258 PRO A C 1
ATOM 1927 O O . PRO A 1 258 ? 18.471 11.983 -9.278 1.00 78.50 258 PRO A O 1
ATOM 1930 N N . SER A 1 259 ? 17.202 12.704 -10.984 1.00 80.44 259 SER A N 1
ATOM 1931 C CA . SER A 1 259 ? 16.455 13.678 -10.173 1.00 80.44 259 SER A CA 1
ATOM 1932 C C . SER A 1 259 ? 15.690 13.026 -9.019 1.00 80.44 259 SER A C 1
ATOM 1934 O O . SER A 1 259 ? 15.503 13.651 -7.982 1.00 80.44 259 SER A O 1
ATOM 1936 N N . THR A 1 260 ? 15.320 11.751 -9.161 1.00 76.38 260 THR A N 1
ATOM 1937 C CA . THR A 1 260 ? 14.699 10.948 -8.101 1.00 76.38 260 THR A CA 1
ATOM 1938 C C . THR A 1 260 ? 15.621 10.719 -6.906 1.00 76.38 260 THR A C 1
ATOM 1940 O O . THR A 1 260 ? 15.131 10.683 -5.788 1.00 76.38 260 THR A O 1
ATOM 1943 N N . LEU A 1 261 ? 16.939 10.596 -7.109 1.00 80.12 261 LEU A N 1
ATOM 1944 C CA . LEU A 1 261 ? 17.891 10.457 -6.000 1.00 80.12 261 LEU A CA 1
ATOM 1945 C C . LEU A 1 261 ? 18.069 11.775 -5.249 1.00 80.12 261 LEU A C 1
ATOM 1947 O O . LEU A 1 261 ? 18.203 11.778 -4.033 1.00 80.12 261 LEU A O 1
ATOM 1951 N N . VAL A 1 262 ? 18.046 12.897 -5.967 1.00 81.94 262 VAL A N 1
ATOM 1952 C CA . VAL A 1 262 ? 18.161 14.229 -5.354 1.00 81.94 262 VAL A CA 1
ATOM 1953 C C . VAL A 1 262 ? 16.906 14.584 -4.568 1.00 81.94 262 VAL A C 1
ATOM 1955 O O . VAL A 1 262 ? 16.996 15.170 -3.496 1.00 81.94 262 VAL A O 1
ATOM 1958 N N . ALA A 1 263 ? 15.744 14.172 -5.068 1.00 78.44 263 ALA A N 1
ATOM 1959 C CA . ALA A 1 263 ? 14.466 14.369 -4.402 1.00 78.44 263 ALA A CA 1
ATOM 1960 C C . ALA A 1 263 ? 14.351 13.644 -3.049 1.00 78.44 263 ALA A C 1
ATOM 1962 O O . ALA A 1 263 ? 13.518 14.041 -2.252 1.00 78.44 263 ALA A O 1
ATOM 1963 N N . LEU A 1 264 ? 15.175 12.622 -2.779 1.00 75.88 264 LEU A N 1
ATOM 1964 C CA . LEU A 1 264 ? 15.201 11.914 -1.489 1.00 75.88 264 LEU A CA 1
ATOM 1965 C C . LEU A 1 264 ? 15.944 12.673 -0.376 1.00 75.88 264 LEU A C 1
ATOM 1967 O O . LEU A 1 264 ? 15.942 12.221 0.763 1.00 75.88 264 LEU A O 1
ATOM 1971 N N . ILE A 1 265 ? 16.637 13.767 -0.706 1.00 75.50 265 ILE A N 1
ATOM 1972 C CA . ILE A 1 265 ? 17.396 14.582 0.261 1.00 75.50 265 ILE A CA 1
ATOM 1973 C C . ILE A 1 265 ? 16.500 15.651 0.914 1.00 75.50 265 ILE A C 1
ATOM 1975 O O . ILE A 1 265 ? 16.865 16.206 1.949 1.00 75.50 265 ILE A O 1
ATOM 1979 N N . VAL A 1 266 ? 15.352 15.940 0.297 1.00 66.88 266 VAL A N 1
ATOM 1980 C CA . VAL A 1 266 ? 14.339 16.900 0.762 1.00 66.88 266 VAL A CA 1
ATOM 1981 C C . VAL A 1 266 ? 13.251 16.164 1.516 1.00 66.88 266 VAL A C 1
ATOM 1983 O O . VAL A 1 266 ? 12.879 16.665 2.596 1.00 66.88 266 VAL A O 1
#

pLDDT: mean 90.18, std 5.92, range [43.75, 97.31]

Radius of gyration: 23.63 Å; chains: 1; bounding box: 61×48×62 Å

Foldseek 3Di:
DPPLDDCPCVVVCVVLVVVCCVLCLVVLQVLCVLLVNGSVVSVVQQVVQQVCCCNVHDDPNDRDGDDPVNSVVSSVVLVVQCVVVVVDNVSSVVVSVVVVVVVVVVVVVCVVVVVVVCVVVPDPCVVVVVVVVVVVFVVLQCPLVLLVHQQLPPPVLLVVCLVVLLVVVLVSLQVVCVVVVNDDPVDCPVSVVVSVPDDPVSSSVSSSVVSNVCLDTNVNSVVCVVVSVVVGDPVSNVLSVVLVCQQPVVCVVDPPDHSSVVSVVD